Protein AF-A0A946H725-F1 (afdb_monomer_lite)

Radius of gyration: 21.35 Å; chains: 1; bounding box: 40×58×56 Å

Foldseek 3Di:
DDQLLQQVVVFFDDQVPFAPVHTTSNVVQPPDPDPVCPLQPDDDDDLVQLVQWDQPPCWIDGPPDTHNAAEADYQEDAQSSLVSLLVRVVVPHQYQHQDQHDHHDDDDDPCSVVSSVSSCPRPSYYVDVVVNDPDDRQKDAPQAADWDWDQDPQRKIKIKGADRLVVVQDPPHAFCSLFFQDKDWGFMWGAALNDTDTDTDIAHRNDIWIWIQGNVGDIDTDDPVDDDPHTDHDDGDDGRGPD

Secondary structure (DSSP, 8-state):
---HHHHHHH-BPPTTT-BTTB-BGGG-TT----GGGTTS------HHHHHT-EEETTEEEETTEEES-EEE--SB--HHHHHHHHHHHHTT--EEE-S-PBP-SSS--SSHHHHHHHHHTSTTEES-HHHH--S--SEESSSPPPEEEEE-TTS-EEEEE--GGGGG--SSP-TTTT---S-EEEEEEEEETTEEEEEEEEE-TT--EEEEE-TT--EEEE-----PPPPPP-PPPPP----

Structure (mmCIF, N/CA/C/O backbone):
data_AF-A0A946H725-F1
#
_entry.id   AF-A0A946H725-F1
#
loop_
_atom_site.group_PDB
_atom_site.id
_atom_site.type_symbol
_atom_site.label_atom_id
_atom_site.label_alt_id
_atom_site.label_comp_id
_atom_site.label_asym_id
_atom_site.label_entity_id
_atom_site.label_seq_id
_atom_site.pdbx_PDB_ins_code
_atom_site.Cartn_x
_atom_site.Cartn_y
_atom_site.Cartn_z
_atom_site.occupancy
_atom_site.B_iso_or_equiv
_atom_site.auth_seq_id
_atom_site.auth_comp_id
_atom_site.auth_asym_id
_atom_site.auth_atom_id
_atom_site.pdbx_PDB_model_num
ATOM 1 N N . TYR A 1 1 ? -6.426 2.822 4.838 1.00 93.81 1 TYR A N 1
ATOM 2 C CA . TYR A 1 1 ? -7.700 3.569 4.898 1.00 93.81 1 TYR A CA 1
ATOM 3 C C . TYR A 1 1 ? -7.465 4.944 4.301 1.00 93.81 1 TYR A C 1
ATOM 5 O O . TYR A 1 1 ? -6.422 5.511 4.589 1.00 93.81 1 TYR A O 1
ATOM 13 N N . VAL A 1 2 ? -8.351 5.449 3.441 1.00 94.88 2 VAL A N 1
ATOM 14 C CA . VAL A 1 2 ? -8.145 6.733 2.740 1.00 94.88 2 VAL A CA 1
ATOM 15 C C . VAL A 1 2 ? -8.095 7.904 3.739 1.00 94.88 2 VAL A C 1
ATOM 17 O O . VAL A 1 2 ? -9.063 8.080 4.480 1.00 94.88 2 VAL A O 1
ATOM 20 N N . PRO A 1 3 ? -7.043 8.748 3.737 1.00 95.44 3 PRO A N 1
ATOM 21 C CA . PRO A 1 3 ? -6.892 9.883 4.656 1.00 95.44 3 PRO A CA 1
ATOM 22 C C . PRO A 1 3 ? -7.701 11.114 4.205 1.00 95.44 3 PRO A C 1
ATOM 24 O O . PRO A 1 3 ? -7.188 12.228 4.138 1.00 95.44 3 PRO A O 1
ATOM 27 N N . TYR A 1 4 ? -8.971 10.924 3.839 1.00 94.44 4 TYR A N 1
ATOM 28 C CA . TYR A 1 4 ? -9.800 12.010 3.306 1.00 94.44 4 TYR A CA 1
ATOM 29 C C . TYR A 1 4 ? -10.091 13.082 4.363 1.00 94.44 4 TYR A C 1
ATOM 31 O O . TYR A 1 4 ? -9.896 14.268 4.107 1.00 94.44 4 TYR A O 1
ATOM 39 N N . GLU A 1 5 ? -10.499 12.660 5.562 1.00 95.19 5 GLU A N 1
ATOM 40 C CA . GLU A 1 5 ? -10.818 13.571 6.667 1.00 95.19 5 GLU A CA 1
ATOM 41 C C . GLU A 1 5 ? -9.590 14.381 7.106 1.00 95.19 5 GLU A C 1
ATOM 43 O O . GLU A 1 5 ? -9.713 15.570 7.380 1.00 95.19 5 GLU A O 1
ATOM 48 N N . ASP A 1 6 ? -8.391 13.794 7.072 1.00 95.56 6 ASP A N 1
ATOM 49 C CA . ASP A 1 6 ? -7.139 14.524 7.307 1.00 95.56 6 ASP A CA 1
ATOM 50 C C . ASP A 1 6 ? -6.960 15.671 6.305 1.00 95.56 6 ASP A C 1
ATOM 52 O O . ASP A 1 6 ? -6.641 16.795 6.696 1.00 95.56 6 ASP A O 1
ATOM 56 N N . GLY A 1 7 ? -7.208 15.409 5.018 1.00 94.50 7 GLY A N 1
ATOM 57 C CA . GLY A 1 7 ? -7.143 16.428 3.972 1.00 94.50 7 GLY A CA 1
ATOM 58 C C . GLY A 1 7 ? -8.187 17.532 4.157 1.00 94.50 7 GLY A C 1
ATOM 59 O O . GLY A 1 7 ? -7.874 18.713 4.012 1.00 94.50 7 GLY A O 1
ATOM 60 N N . VAL A 1 8 ? -9.415 17.172 4.541 1.00 93.19 8 VAL A N 1
ATOM 61 C CA . VAL A 1 8 ? -10.477 18.145 4.847 1.00 93.19 8 VAL A CA 1
ATOM 62 C C . VAL A 1 8 ? -10.087 19.027 6.032 1.00 93.19 8 VAL A C 1
ATOM 64 O O . VAL A 1 8 ? -10.183 20.249 5.943 1.00 93.19 8 VAL A O 1
ATOM 67 N N . MET A 1 9 ? -9.607 18.425 7.121 1.00 92.69 9 MET A N 1
ATOM 68 C CA . MET A 1 9 ? -9.228 19.142 8.341 1.00 92.69 9 MET A CA 1
ATOM 69 C C . MET A 1 9 ? -8.008 20.049 8.136 1.00 92.69 9 MET A C 1
ATOM 71 O O . MET A 1 9 ? -7.899 21.085 8.791 1.00 92.69 9 MET A O 1
ATOM 75 N N . LYS A 1 10 ? -7.104 19.691 7.218 1.00 94.12 10 LYS A N 1
ATOM 76 C CA . LYS A 1 10 ? -5.922 20.495 6.879 1.00 94.12 10 LYS A CA 1
ATOM 77 C C . LYS A 1 10 ? -6.245 21.687 5.969 1.00 94.12 10 LYS A C 1
ATOM 79 O O . LYS A 1 10 ? -5.589 22.722 6.067 1.00 94.12 10 LYS A O 1
ATOM 84 N N . GLY A 1 11 ? -7.263 21.569 5.117 1.00 93.06 11 GLY A N 1
ATOM 85 C CA . GLY A 1 11 ? -7.745 22.661 4.273 1.00 93.06 11 GLY A CA 1
ATOM 86 C C . GLY A 1 11 ? -6.923 22.850 2.998 1.00 93.06 11 GLY A C 1
ATOM 87 O O . GLY A 1 11 ? -6.772 21.923 2.205 1.00 93.06 11 GLY A O 1
ATOM 88 N N . ALA A 1 12 ? -6.454 24.071 2.742 1.00 93.50 12 ALA A N 1
ATOM 89 C CA . ALA A 1 12 ? -5.753 24.396 1.502 1.00 93.50 12 ALA A CA 1
ATOM 90 C C . ALA A 1 12 ? -4.315 23.848 1.482 1.00 93.50 12 ALA A C 1
ATOM 92 O O . ALA A 1 12 ? -3.611 23.860 2.492 1.00 93.50 12 ALA A O 1
ATOM 93 N N . TYR A 1 13 ? -3.849 23.441 0.301 1.00 92.06 13 TYR A N 1
ATOM 94 C CA . TYR A 1 13 ? -2.433 23.194 0.056 1.00 92.06 13 TYR A CA 1
ATOM 95 C C . TYR A 1 13 ? -1.612 24.476 0.274 1.00 92.06 13 TYR A C 1
ATOM 97 O O . TYR A 1 13 ? -2.119 25.579 0.057 1.00 92.06 13 TYR A O 1
ATOM 105 N N . PRO A 1 14 ? -0.316 24.362 0.603 1.00 90.44 14 PRO A N 1
ATOM 106 C CA . PRO A 1 14 ? 0.611 25.486 0.524 1.00 90.44 14 PRO A CA 1
ATOM 107 C C . PRO A 1 14 ? 0.604 26.144 -0.874 1.00 90.44 14 PRO A C 1
ATOM 109 O O . PRO A 1 14 ? 0.478 25.414 -1.866 1.00 90.44 14 PRO A O 1
ATOM 112 N N . PRO A 1 15 ? 0.750 27.480 -0.993 1.00 86.81 15 PRO A N 1
ATOM 113 C CA . PRO A 1 15 ? 0.689 28.216 -2.265 1.00 86.81 15 PRO A CA 1
ATOM 114 C C . PRO A 1 15 ? 1.514 27.607 -3.409 1.00 86.81 15 PRO A C 1
ATOM 116 O O . PRO A 1 15 ? 1.062 27.551 -4.551 1.00 86.81 15 PRO A O 1
ATOM 119 N N . GLU A 1 16 ? 2.696 27.073 -3.110 1.00 85.19 16 GLU A N 1
ATOM 120 C CA . GLU A 1 16 ? 3.605 26.441 -4.068 1.00 85.19 16 GLU A CA 1
ATOM 121 C C . GLU A 1 16 ? 3.084 25.105 -4.637 1.00 85.19 16 GLU A C 1
ATOM 123 O O . GLU A 1 16 ? 3.471 24.670 -5.731 1.00 85.19 16 GLU A O 1
ATOM 128 N N . ARG A 1 17 ? 2.163 24.452 -3.923 1.00 86.12 17 ARG A N 1
ATOM 129 C CA . ARG A 1 17 ? 1.483 23.217 -4.341 1.00 86.12 17 ARG A CA 1
ATOM 130 C C . ARG A 1 17 ? 0.101 23.473 -4.940 1.00 86.12 17 ARG A C 1
ATOM 132 O O . ARG A 1 17 ? -0.442 22.576 -5.578 1.00 86.12 17 ARG A O 1
ATOM 139 N N . GLN A 1 18 ? -0.435 24.685 -4.814 1.00 86.31 18 GLN A N 1
ATOM 140 C CA . GLN A 1 18 ? -1.702 25.055 -5.438 1.00 86.31 18 GLN A CA 1
ATOM 141 C C . GLN A 1 18 ? -1.555 25.254 -6.954 1.00 86.31 18 GLN A C 1
ATOM 143 O O . GLN A 1 18 ? -0.515 25.674 -7.472 1.00 86.31 18 GLN A O 1
ATOM 148 N N . ARG A 1 19 ? -2.621 24.947 -7.682 1.00 82.00 19 ARG A N 1
ATOM 149 C CA . ARG A 1 19 ? -2.818 25.180 -9.115 1.00 82.00 19 ARG A CA 1
ATOM 150 C C . ARG A 1 19 ? -4.227 25.739 -9.323 1.00 82.00 19 ARG A C 1
ATOM 152 O O . ARG A 1 19 ? -5.074 25.639 -8.441 1.00 82.00 19 ARG A O 1
ATOM 159 N N . VAL A 1 20 ? -4.503 26.246 -10.523 1.00 80.19 20 VAL A N 1
ATOM 160 C CA . VAL A 1 20 ? -5.813 26.837 -10.881 1.00 80.19 20 VAL A CA 1
ATOM 161 C C . VAL A 1 20 ? -6.993 25.896 -10.599 1.00 80.19 20 VAL A C 1
ATOM 163 O O . VAL A 1 20 ? -8.073 26.346 -10.240 1.00 80.19 20 VAL A O 1
ATOM 166 N N . TRP A 1 21 ? -6.772 24.585 -10.712 1.00 78.75 21 TRP A N 1
ATOM 167 C CA . TRP A 1 21 ? -7.802 23.550 -10.564 1.00 78.75 21 TRP A CA 1
ATO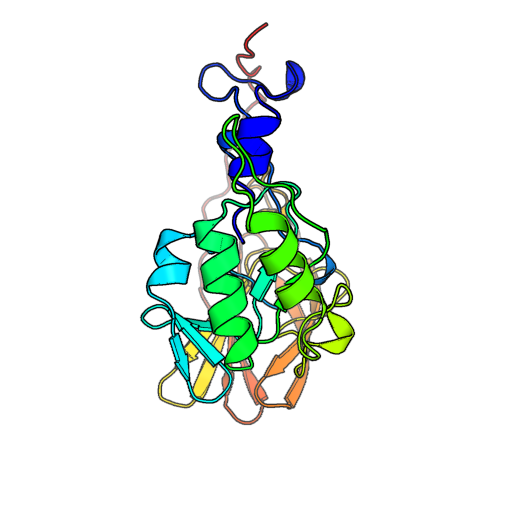M 168 C C . TRP A 1 21 ? -7.593 22.638 -9.353 1.00 78.75 21 TRP A C 1
ATOM 170 O O . TRP A 1 21 ? -8.315 21.658 -9.216 1.00 78.75 21 TRP A O 1
ATOM 180 N N . VAL A 1 22 ? -6.559 22.902 -8.548 1.00 83.75 22 VAL A N 1
ATOM 181 C CA . VAL A 1 22 ? -6.136 22.043 -7.436 1.00 83.75 22 VAL A CA 1
ATOM 182 C C . VAL A 1 22 ? -5.682 22.930 -6.297 1.00 83.75 22 VAL A C 1
ATOM 184 O O . VAL A 1 22 ? -4.643 23.581 -6.404 1.00 83.75 22 VAL A O 1
ATOM 187 N N . TRP A 1 23 ? -6.420 22.963 -5.199 1.00 88.56 23 TRP A N 1
ATOM 188 C CA . TRP A 1 23 ? -6.085 23.873 -4.101 1.00 88.56 23 TRP A CA 1
ATOM 189 C C . TRP A 1 23 ? -6.255 23.267 -2.715 1.00 88.56 23 TRP A C 1
ATOM 191 O O . TRP A 1 23 ? -5.663 23.796 -1.779 1.00 88.56 23 TRP A O 1
ATOM 201 N N . GLY A 1 24 ? -7.006 22.174 -2.567 1.00 92.62 24 GLY A N 1
ATOM 202 C CA . GLY A 1 24 ? -7.303 21.575 -1.267 1.00 92.62 24 GLY A CA 1
ATOM 203 C C . GLY A 1 24 ? -6.587 20.254 -1.012 1.00 92.62 24 GLY A C 1
ATOM 204 O O . GLY A 1 24 ? -6.512 19.400 -1.889 1.00 92.62 24 GLY A O 1
ATOM 205 N N . GLU A 1 25 ? -6.143 20.034 0.225 1.00 93.88 25 GLU A N 1
ATOM 206 C CA . GLU A 1 25 ? -5.546 18.771 0.685 1.00 93.88 25 GLU A CA 1
ATOM 207 C C . GLU A 1 25 ? -6.519 17.583 0.563 1.00 93.88 25 GLU A C 1
ATOM 209 O O . GLU A 1 25 ? -6.087 16.451 0.338 1.00 93.88 25 GLU A O 1
ATOM 214 N N . TYR A 1 26 ? -7.832 17.844 0.601 1.00 91.81 26 TYR A N 1
ATOM 215 C CA . TYR A 1 26 ? -8.896 16.858 0.364 1.00 91.81 26 TYR A CA 1
ATOM 216 C C . TYR A 1 26 ? -8.899 16.265 -1.057 1.00 91.81 26 TYR A C 1
ATOM 218 O O . TYR A 1 26 ? -9.580 15.272 -1.302 1.00 91.81 26 TYR A O 1
ATOM 226 N N . GLU A 1 27 ? -8.143 16.838 -1.999 1.00 92.06 27 GLU A N 1
ATOM 227 C CA . GLU A 1 27 ? -7.966 16.279 -3.344 1.00 92.06 27 GLU A CA 1
ATOM 228 C C . GLU A 1 27 ? -6.943 15.132 -3.392 1.00 92.06 27 GLU A C 1
ATOM 230 O O . GLU A 1 27 ? -6.802 14.475 -4.423 1.00 92.06 27 GLU A O 1
ATOM 235 N N . LEU A 1 28 ? -6.216 14.890 -2.292 1.00 92.19 28 LEU A N 1
ATOM 236 C CA . LEU A 1 28 ? -5.319 13.744 -2.091 1.00 92.19 28 LEU A CA 1
ATOM 237 C C . LEU A 1 28 ? -4.227 13.573 -3.168 1.00 92.19 28 LEU A C 1
ATOM 239 O O . LEU A 1 28 ? -3.681 12.487 -3.349 1.00 92.19 28 LEU A O 1
ATOM 243 N N . ARG A 1 29 ? -3.848 14.656 -3.860 1.00 88.56 29 ARG A N 1
ATOM 244 C CA . ARG A 1 29 ? -2.872 14.654 -4.972 1.00 88.56 29 ARG A CA 1
ATOM 245 C C . ARG A 1 29 ? -1.466 14.214 -4.571 1.00 88.56 29 ARG A C 1
ATOM 247 O O . ARG A 1 29 ? -0.698 13.772 -5.421 1.00 88.56 29 ARG A O 1
ATOM 254 N N . TYR A 1 30 ? -1.126 14.395 -3.300 1.00 88.44 30 TYR A N 1
ATOM 255 C CA . TYR A 1 30 ? 0.208 14.159 -2.750 1.00 88.44 30 TYR A CA 1
ATOM 256 C C . TYR A 1 30 ? 0.185 13.130 -1.614 1.00 88.44 30 TYR A C 1
ATOM 258 O O . TYR A 1 30 ? 1.018 13.189 -0.711 1.00 88.44 30 TYR A O 1
ATOM 266 N N . VAL A 1 31 ? -0.787 12.216 -1.645 1.00 89.94 31 VAL A N 1
ATOM 267 C CA . VAL A 1 31 ? -0.897 11.110 -0.692 1.00 89.94 31 VAL A CA 1
ATOM 268 C C . VAL A 1 31 ? -0.227 9.881 -1.288 1.00 89.94 31 VAL A C 1
ATOM 270 O O . VAL A 1 31 ? -0.583 9.430 -2.375 1.00 89.94 31 VAL A O 1
ATOM 273 N N . PHE A 1 32 ? 0.731 9.330 -0.552 1.00 90.19 32 PHE A N 1
ATOM 274 C CA . PHE A 1 32 ? 1.481 8.142 -0.937 1.00 90.19 32 PHE A CA 1
ATOM 275 C C . PHE A 1 32 ? 1.301 7.064 0.135 1.00 90.19 32 PHE A C 1
ATOM 277 O O . PHE A 1 32 ? 1.211 7.406 1.317 1.00 90.19 32 PHE A O 1
ATOM 284 N N . PRO A 1 33 ? 1.233 5.776 -0.240 1.00 91.94 33 PRO A N 1
ATOM 285 C CA . PRO A 1 33 ? 1.303 4.697 0.735 1.00 91.94 33 PRO A CA 1
ATOM 286 C C . PRO A 1 33 ? 2.604 4.778 1.557 1.00 91.94 33 PRO A C 1
ATOM 288 O O . PRO A 1 33 ? 3.646 5.120 0.993 1.00 91.94 33 PRO A O 1
ATOM 291 N N . PRO A 1 34 ? 2.572 4.447 2.858 1.00 94.44 34 PRO A N 1
ATOM 292 C CA . PRO A 1 34 ? 3.775 4.360 3.683 1.00 94.44 34 PRO A CA 1
ATOM 293 C C . PRO A 1 34 ? 4.822 3.388 3.129 1.00 94.44 34 PRO A C 1
ATOM 295 O O . PRO A 1 34 ? 4.478 2.317 2.628 1.00 94.44 34 PRO A O 1
ATOM 298 N N . GLU A 1 35 ? 6.104 3.731 3.285 1.00 93.44 35 GLU A N 1
ATOM 299 C CA . GLU A 1 35 ? 7.240 2.943 2.772 1.00 93.44 35 GLU A CA 1
ATOM 300 C C . GLU A 1 35 ? 7.266 1.503 3.308 1.00 93.44 35 GLU A C 1
ATOM 302 O O . GLU A 1 35 ? 7.627 0.576 2.593 1.00 93.44 35 GLU A O 1
ATOM 307 N N . GLU A 1 36 ? 6.810 1.259 4.541 1.00 95.62 36 GLU A N 1
ATOM 308 C CA . GLU A 1 36 ? 6.768 -0.100 5.110 1.00 95.62 36 GLU A CA 1
ATOM 309 C C . GLU A 1 36 ? 5.779 -1.046 4.395 1.00 95.62 36 GLU A C 1
ATOM 311 O O . GLU A 1 36 ? 5.832 -2.260 4.604 1.00 95.62 36 GLU A O 1
ATOM 316 N N . LEU A 1 37 ? 4.870 -0.500 3.575 1.00 95.56 37 LEU A N 1
ATOM 317 C CA . LEU A 1 37 ? 3.928 -1.256 2.744 1.00 95.56 37 LEU A CA 1
ATOM 318 C C . LEU A 1 37 ? 4.472 -1.539 1.339 1.00 95.56 37 LEU A C 1
ATOM 320 O O . LEU A 1 37 ? 3.807 -2.217 0.546 1.00 95.56 37 LEU A O 1
ATOM 324 N N . GLU A 1 38 ? 5.660 -1.034 1.005 1.00 94.19 38 GLU A N 1
ATOM 325 C CA . GLU A 1 38 ? 6.273 -1.278 -0.291 1.00 94.19 38 GLU A CA 1
ATOM 326 C C . GLU A 1 38 ? 6.476 -2.788 -0.504 1.00 94.19 38 GLU A C 1
ATOM 328 O O . GLU A 1 38 ? 6.880 -3.526 0.394 1.00 94.19 38 GLU A O 1
ATOM 333 N N . GLY A 1 39 ? 6.107 -3.283 -1.686 1.00 95.38 39 GLY A N 1
ATOM 334 C CA . GLY A 1 39 ? 6.141 -4.722 -1.975 1.00 95.38 39 GLY A CA 1
ATOM 335 C C . GLY A 1 39 ? 4.915 -5.534 -1.516 1.00 95.38 39 GLY A C 1
ATOM 336 O O . GLY A 1 39 ? 4.785 -6.681 -1.941 1.00 95.38 39 GLY A O 1
ATOM 337 N N . TYR A 1 40 ? 3.983 -4.968 -0.735 1.00 95.19 40 TYR A N 1
ATOM 338 C CA . TYR A 1 40 ? 2.722 -5.637 -0.348 1.00 95.19 40 TYR A CA 1
ATOM 339 C C . TYR A 1 40 ? 1.514 -5.290 -1.228 1.00 95.19 40 TYR A C 1
ATOM 341 O O . TYR A 1 40 ? 0.470 -5.923 -1.097 1.00 95.19 40 TYR A O 1
ATOM 349 N N . HIS A 1 41 ? 1.654 -4.302 -2.115 1.00 91.62 41 HIS A N 1
ATOM 350 C CA . HIS A 1 41 ? 0.615 -3.839 -3.039 1.00 91.62 41 HIS A CA 1
ATOM 351 C C . HIS A 1 41 ? -0.697 -3.425 -2.332 1.00 91.62 41 HIS A C 1
ATOM 353 O O . HIS A 1 41 ? -1.753 -4.020 -2.562 1.00 91.62 41 HIS A O 1
ATOM 359 N N . PRO A 1 42 ? -0.651 -2.430 -1.424 1.00 94.31 42 PRO A N 1
ATOM 360 C CA . PRO A 1 42 ? -1.838 -1.998 -0.698 1.00 94.31 42 PRO A CA 1
ATOM 361 C C . PRO A 1 42 ? -2.847 -1.317 -1.630 1.00 94.31 42 PRO A C 1
ATOM 363 O O . PRO A 1 42 ? -2.470 -0.611 -2.564 1.00 94.31 42 PRO A O 1
ATOM 366 N N . LEU A 1 43 ? -4.136 -1.450 -1.309 1.00 94.88 43 LEU A N 1
ATOM 367 C CA . LEU A 1 43 ? -5.201 -0.676 -1.942 1.00 94.88 43 LEU A CA 1
ATOM 368 C C . LEU A 1 43 ? -5.873 0.248 -0.932 1.00 94.88 43 LEU A C 1
ATOM 370 O O . LEU A 1 43 ? -6.073 -0.083 0.241 1.00 94.88 43 LEU A O 1
ATOM 374 N N . TRP A 1 44 ? -6.234 1.433 -1.409 1.00 95.50 44 TRP A N 1
ATOM 375 C CA . TRP A 1 44 ? -7.003 2.388 -0.636 1.00 95.50 44 TRP A CA 1
ATOM 376 C C . TRP A 1 44 ? -8.444 1.907 -0.467 1.00 95.50 44 TRP A C 1
ATOM 378 O O . TRP A 1 44 ? -9.103 1.525 -1.429 1.00 95.50 44 TRP A O 1
ATOM 388 N N . ILE A 1 45 ? -8.948 1.989 0.763 1.00 96.31 45 ILE A N 1
ATOM 389 C CA . ILE A 1 45 ? -10.340 1.695 1.101 1.00 96.31 45 ILE A CA 1
ATOM 390 C C . ILE A 1 45 ? -10.950 2.890 1.829 1.00 96.31 45 ILE A C 1
ATOM 392 O O . ILE A 1 45 ? -10.319 3.471 2.720 1.00 96.31 45 ILE A O 1
ATOM 396 N N . ASN A 1 46 ? -12.158 3.271 1.426 1.00 94.75 46 ASN A N 1
ATOM 397 C CA . ASN A 1 46 ? -12.961 4.301 2.078 1.00 94.75 46 ASN A CA 1
ATOM 398 C C . ASN A 1 46 ? -14.043 3.649 2.958 1.00 94.75 46 ASN A C 1
ATOM 400 O O . ASN A 1 46 ? -14.227 2.432 2.938 1.00 94.75 46 ASN A O 1
ATOM 404 N N . ARG A 1 47 ? -14.797 4.458 3.706 1.00 94.75 47 ARG A N 1
ATOM 405 C CA . ARG A 1 47 ? -15.891 3.958 4.551 1.00 94.75 47 ARG A CA 1
ATOM 406 C C . ARG A 1 47 ? -16.939 3.145 3.782 1.00 94.75 47 ARG A C 1
ATOM 408 O O . ARG A 1 47 ? -17.433 2.160 4.311 1.00 94.75 47 ARG A O 1
ATOM 415 N N . HIS A 1 48 ? -17.308 3.567 2.572 1.00 95.69 48 HIS A N 1
ATOM 416 C CA . HIS A 1 48 ? -18.364 2.908 1.799 1.00 95.69 48 HIS A CA 1
ATOM 417 C C . HIS A 1 48 ? -18.004 1.446 1.507 1.00 95.69 48 HIS A C 1
ATOM 419 O O . HIS A 1 48 ? -18.737 0.553 1.919 1.00 95.69 48 HIS A O 1
ATOM 425 N N . PHE A 1 49 ? -16.824 1.203 0.937 1.00 96.44 49 PHE A N 1
ATOM 426 C CA . PHE A 1 49 ? -16.340 -0.152 0.669 1.00 96.44 49 PHE A CA 1
ATOM 427 C C . PHE A 1 49 ? -15.999 -0.934 1.943 1.00 96.44 49 PHE A C 1
ATOM 429 O O . PHE A 1 49 ? -16.132 -2.153 1.974 1.00 96.44 49 PHE A O 1
ATOM 436 N N . LEU A 1 50 ? -15.592 -0.254 3.021 1.00 96.25 50 LEU A N 1
ATOM 437 C CA . LEU A 1 50 ? -15.389 -0.909 4.314 1.00 96.25 50 LEU A CA 1
ATOM 438 C C . LEU A 1 50 ? -16.713 -1.435 4.899 1.00 96.25 50 LEU A C 1
ATOM 440 O O . LEU A 1 50 ? -16.738 -2.504 5.506 1.00 96.25 50 LEU A O 1
ATOM 444 N N . ASN A 1 51 ? -17.825 -0.730 4.693 1.00 96.31 51 ASN A N 1
ATOM 445 C CA . ASN A 1 51 ? -19.143 -1.189 5.134 1.00 96.31 51 ASN A CA 1
ATOM 446 C C . ASN A 1 51 ? -19.661 -2.382 4.318 1.00 96.31 51 ASN A C 1
ATOM 448 O O . ASN A 1 51 ? -20.366 -3.217 4.870 1.00 96.31 51 ASN A O 1
ATOM 452 N N . GLU A 1 52 ? -19.291 -2.480 3.041 1.00 96.56 52 GLU A N 1
ATOM 453 C CA . GLU A 1 52 ? -19.625 -3.622 2.172 1.00 96.56 52 GLU A CA 1
ATOM 454 C C . GLU A 1 52 ? -18.695 -4.827 2.365 1.00 96.56 52 GLU A C 1
ATOM 456 O O . GLU A 1 52 ? -18.916 -5.890 1.786 1.00 96.56 52 GLU A O 1
ATOM 461 N N . SER A 1 53 ? -17.634 -4.660 3.154 1.00 96.69 53 SER A N 1
ATOM 462 C CA . SER A 1 53 ? -16.665 -5.718 3.402 1.00 96.69 53 SER A CA 1
ATOM 463 C C . SER A 1 53 ? -17.201 -6.794 4.339 1.00 96.69 53 SER A C 1
ATOM 465 O O . SER A 1 53 ? -18.073 -6.524 5.162 1.00 96.69 53 SER A O 1
ATOM 467 N N . ASP A 1 54 ? -16.620 -7.986 4.274 1.00 96.56 54 ASP A N 1
ATOM 468 C CA . ASP A 1 54 ? -16.852 -9.061 5.238 1.00 96.56 54 ASP A CA 1
ATOM 469 C C . ASP A 1 54 ? -15.525 -9.698 5.672 1.00 96.56 54 ASP A C 1
ATOM 471 O O . ASP A 1 54 ? -14.505 -9.549 4.994 1.00 96.56 54 ASP A O 1
ATOM 475 N N . TYR A 1 55 ? -15.520 -10.403 6.802 1.00 97.38 55 TYR A N 1
ATOM 476 C CA . TYR A 1 55 ? -14.353 -11.135 7.289 1.00 97.38 55 TYR A CA 1
ATOM 477 C C . TYR A 1 55 ? -14.611 -12.640 7.243 1.00 97.38 55 TYR A C 1
ATOM 479 O O . TYR A 1 55 ? -15.274 -13.203 8.113 1.00 97.38 55 TYR A O 1
ATOM 487 N N . VAL A 1 56 ? -14.069 -13.286 6.209 1.00 95.62 56 VAL A N 1
ATOM 488 C CA . VAL A 1 56 ? -14.312 -14.698 5.888 1.00 95.62 56 VAL A CA 1
ATOM 489 C C . VAL A 1 56 ? -12.972 -15.396 5.672 1.00 95.62 56 VAL A C 1
ATOM 491 O O . VAL A 1 56 ? -12.069 -14.841 5.045 1.00 95.62 56 VAL A O 1
ATOM 494 N N . ASP A 1 57 ? -12.818 -16.600 6.227 1.00 93.88 57 ASP A N 1
ATOM 495 C CA . ASP A 1 57 ? -11.603 -17.424 6.112 1.00 93.88 57 ASP A CA 1
ATOM 496 C C . ASP A 1 57 ? -10.306 -16.683 6.481 1.00 93.88 57 ASP A C 1
ATOM 498 O O . ASP A 1 57 ? -9.252 -16.834 5.858 1.00 93.88 57 ASP A O 1
ATOM 502 N N . GLY A 1 58 ? -10.384 -15.832 7.507 1.00 94.75 58 GLY A N 1
ATOM 503 C CA . GLY A 1 58 ? -9.242 -15.073 8.008 1.00 94.75 58 GLY A CA 1
ATOM 504 C C . GLY A 1 58 ? -8.828 -13.878 7.140 1.00 94.75 58 GLY A C 1
ATOM 505 O O . GLY A 1 58 ? -7.790 -13.269 7.413 1.00 94.75 58 GLY A O 1
ATOM 506 N N . LYS A 1 59 ? -9.608 -13.526 6.109 1.00 96.50 59 LYS A N 1
ATOM 507 C CA . LYS A 1 59 ? -9.331 -12.426 5.178 1.00 96.50 59 LYS A CA 1
ATOM 508 C C . LYS A 1 59 ? -10.477 -11.422 5.139 1.00 96.50 59 LYS A C 1
ATOM 510 O O . LYS A 1 59 ? -11.648 -11.780 5.217 1.00 96.50 59 LYS A O 1
ATOM 515 N N . LEU A 1 60 ? -10.127 -10.153 4.952 1.00 97.56 60 LEU A N 1
ATOM 516 C CA . LEU A 1 60 ? -11.084 -9.108 4.606 1.00 97.56 60 LEU A CA 1
ATOM 517 C C . LEU A 1 60 ? -11.462 -9.262 3.134 1.00 97.56 60 LEU A C 1
ATOM 519 O O . LEU A 1 60 ? -10.588 -9.174 2.273 1.00 97.56 60 LEU A O 1
ATOM 523 N N . LYS A 1 61 ? -12.740 -9.466 2.840 1.00 97.81 61 LYS A N 1
ATOM 524 C CA . LYS A 1 61 ? -13.270 -9.579 1.483 1.00 97.81 61 LYS A CA 1
ATOM 525 C C . LYS A 1 61 ? -14.067 -8.329 1.127 1.00 97.81 61 LYS A C 1
ATOM 527 O O . LYS A 1 61 ? -14.907 -7.900 1.909 1.00 97.81 61 LYS A O 1
ATOM 532 N N . VAL A 1 62 ? -13.810 -7.761 -0.049 1.00 96.25 62 VAL A N 1
ATOM 533 C CA . VAL A 1 62 ? -14.529 -6.599 -0.597 1.00 96.25 62 VAL A CA 1
ATOM 534 C C . VAL A 1 62 ? -14.749 -6.839 -2.086 1.00 96.25 62 VAL A C 1
ATOM 536 O O . VAL A 1 62 ? -13.800 -6.773 -2.869 1.00 96.25 62 VAL A O 1
ATOM 539 N N . GLY A 1 63 ? -15.979 -7.170 -2.481 1.00 92.88 63 GLY A N 1
ATOM 540 C CA . GLY A 1 63 ? -16.248 -7.676 -3.831 1.00 92.88 63 GLY A CA 1
ATOM 541 C C . GLY A 1 63 ? -15.374 -8.899 -4.147 1.00 92.88 63 GLY A C 1
ATOM 542 O O . GLY A 1 63 ? -15.382 -9.882 -3.400 1.00 92.88 63 GLY A O 1
ATOM 543 N N . ASP A 1 64 ? -14.586 -8.804 -5.220 1.00 91.06 64 ASP A N 1
ATOM 544 C CA . ASP A 1 64 ? -13.647 -9.848 -5.660 1.00 91.06 64 ASP A CA 1
ATOM 545 C C . ASP A 1 64 ? -12.248 -9.732 -5.025 1.00 91.06 64 ASP A C 1
ATOM 547 O O . ASP A 1 64 ? -11.395 -10.599 -5.223 1.00 91.06 64 ASP A O 1
ATOM 551 N N . ALA A 1 65 ? -11.983 -8.664 -4.266 1.00 92.62 65 ALA A N 1
ATOM 552 C CA . ALA A 1 65 ? -10.693 -8.435 -3.631 1.00 92.62 65 ALA A CA 1
ATOM 553 C C . ALA A 1 65 ? -10.635 -9.060 -2.231 1.00 92.62 65 ALA A C 1
ATOM 555 O O . ALA A 1 65 ? -11.607 -9.036 -1.472 1.00 92.62 65 ALA A O 1
ATOM 556 N N . THR A 1 66 ? -9.461 -9.581 -1.865 1.00 94.88 66 THR A N 1
ATOM 557 C CA . THR A 1 66 ? -9.199 -10.129 -0.529 1.00 94.88 66 THR A CA 1
ATOM 558 C C . THR A 1 66 ? -7.920 -9.552 0.057 1.00 94.88 66 THR A C 1
ATOM 560 O O . THR A 1 66 ? -6.902 -9.505 -0.632 1.00 94.88 66 THR A O 1
ATOM 563 N N . PHE A 1 67 ? -7.945 -9.199 1.340 1.00 96.25 67 PHE A N 1
ATOM 564 C CA . PHE A 1 67 ? -6.830 -8.578 2.050 1.00 96.25 67 PHE A CA 1
ATOM 565 C C . PHE A 1 67 ? -6.548 -9.303 3.368 1.00 96.25 67 PHE A C 1
ATOM 567 O O . PHE A 1 67 ? -7.453 -9.826 4.016 1.00 96.25 67 PHE A O 1
ATOM 574 N N . SER A 1 68 ? -5.280 -9.333 3.776 1.00 95.88 68 SER A N 1
ATOM 575 C CA . SER A 1 68 ? -4.835 -9.972 5.021 1.00 95.88 68 SER A CA 1
ATOM 576 C C . SER A 1 68 ? -4.919 -9.056 6.245 1.00 95.88 68 SER A C 1
ATOM 578 O O . SER A 1 68 ? -4.907 -9.547 7.372 1.00 95.88 68 SER A O 1
ATOM 580 N N . LEU A 1 69 ? -4.968 -7.739 6.037 1.00 96.94 69 LEU A N 1
ATOM 581 C CA . LEU A 1 69 ? -4.825 -6.736 7.086 1.00 96.94 69 LEU A CA 1
ATOM 582 C C . LEU A 1 69 ? -5.456 -5.411 6.653 1.00 96.94 69 LEU A C 1
ATOM 584 O O . LEU A 1 69 ? -5.406 -5.050 5.476 1.00 96.94 69 LEU A O 1
ATOM 588 N N . LEU A 1 70 ? -5.987 -4.656 7.614 1.00 98.12 70 LEU A N 1
ATOM 589 C CA . LEU A 1 70 ? -6.400 -3.270 7.418 1.00 98.12 70 LEU A CA 1
ATOM 590 C C . LEU A 1 70 ? -5.359 -2.310 8.004 1.00 98.12 70 LEU A C 1
ATOM 592 O O . LEU A 1 70 ? -5.113 -2.308 9.205 1.00 98.12 70 LEU A O 1
ATOM 596 N N . TYR A 1 71 ? -4.755 -1.476 7.157 1.00 98.31 71 TYR A N 1
ATOM 597 C CA . TYR A 1 71 ? -3.777 -0.470 7.575 1.00 98.31 71 TYR A CA 1
ATOM 598 C C . TYR A 1 71 ? -4.432 0.913 7.683 1.00 98.31 71 TYR A C 1
ATOM 600 O O . TYR A 1 71 ? -5.075 1.386 6.735 1.00 98.31 71 TYR A O 1
ATOM 608 N N . ILE A 1 72 ? -4.275 1.563 8.834 1.00 98.25 72 ILE A N 1
ATOM 609 C CA . ILE A 1 72 ? -4.890 2.841 9.191 1.00 98.25 72 ILE A CA 1
ATOM 610 C C . ILE A 1 72 ? -3.805 3.772 9.734 1.00 98.25 72 ILE A C 1
ATOM 612 O O . ILE A 1 72 ? -3.325 3.606 10.853 1.00 98.25 72 ILE A O 1
ATOM 616 N N . ASP A 1 73 ? -3.468 4.781 8.941 1.00 97.38 73 ASP A N 1
ATOM 617 C CA . ASP A 1 73 ? -2.554 5.860 9.307 1.00 97.38 73 ASP A CA 1
ATOM 618 C C . ASP A 1 73 ? -3.218 7.194 8.973 1.00 97.38 73 ASP A C 1
ATOM 620 O O . ASP A 1 73 ? -3.057 7.739 7.884 1.00 97.38 73 ASP A O 1
ATOM 624 N N . VAL A 1 74 ? -4.095 7.630 9.879 1.00 97.00 74 VAL A N 1
ATOM 625 C CA . VAL A 1 74 ? -4.868 8.873 9.764 1.00 97.00 74 VAL A CA 1
ATOM 626 C C . VAL A 1 74 ? -4.954 9.548 11.124 1.00 97.00 74 VAL A C 1
ATOM 628 O O . VAL A 1 74 ? -4.960 8.873 12.156 1.00 97.00 74 VAL A O 1
ATOM 631 N N . ASN A 1 75 ? -5.039 10.872 11.132 1.00 97.19 75 ASN A N 1
ATOM 632 C CA . ASN A 1 75 ? -5.258 11.671 12.335 1.00 97.19 75 ASN A CA 1
ATOM 633 C C . ASN A 1 75 ? -6.744 11.820 12.662 1.00 97.19 75 ASN A C 1
ATOM 635 O O . ASN A 1 75 ? -7.095 12.016 13.825 1.00 97.19 75 ASN A O 1
ATOM 639 N N . TYR A 1 76 ? -7.610 11.709 11.656 1.00 97.19 76 TYR A N 1
ATOM 640 C CA . TYR A 1 76 ? -9.050 11.840 11.781 1.00 97.19 76 TYR A CA 1
ATOM 641 C C . TYR A 1 76 ? -9.777 10.666 11.127 1.00 97.19 76 TYR A C 1
ATOM 643 O O . TYR A 1 76 ? -9.487 10.266 9.999 1.00 97.19 76 TYR A O 1
ATOM 651 N N . MET A 1 77 ? -10.759 10.117 11.838 1.00 96.50 77 MET A N 1
ATOM 652 C CA . MET A 1 77 ? -11.598 9.027 11.347 1.00 96.50 77 MET A CA 1
ATOM 653 C C . MET A 1 77 ? -13.036 9.241 11.792 1.00 96.50 77 MET A C 1
ATOM 655 O O . MET A 1 77 ? -13.301 9.496 12.962 1.00 96.50 77 MET A O 1
ATOM 659 N N . ASP A 1 78 ? -13.982 9.142 10.861 1.00 94.12 78 ASP A N 1
ATOM 660 C CA . ASP A 1 78 ? -15.386 9.289 11.211 1.00 94.12 78 ASP A CA 1
ATOM 661 C C . ASP A 1 78 ? -15.884 8.111 12.057 1.00 94.12 78 ASP A C 1
ATOM 663 O O . ASP A 1 78 ? -15.471 6.965 11.873 1.00 94.12 78 ASP A O 1
ATOM 667 N N . ILE A 1 79 ? -16.820 8.391 12.963 1.00 95.81 79 ILE A N 1
ATOM 668 C CA . ILE A 1 79 ? -17.340 7.405 13.912 1.00 95.81 79 ILE A CA 1
ATOM 669 C C . ILE A 1 79 ? -17.886 6.133 13.252 1.00 95.81 79 ILE A C 1
ATOM 671 O O . ILE A 1 79 ? -17.703 5.042 13.784 1.00 95.81 79 ILE A O 1
ATOM 675 N N . ARG A 1 80 ? -18.516 6.241 12.076 1.00 95.62 80 ARG A N 1
ATOM 676 C CA . ARG A 1 80 ? -19.084 5.075 11.382 1.00 95.62 80 ARG A CA 1
ATOM 677 C C . ARG A 1 80 ? -17.982 4.180 10.827 1.00 95.62 80 ARG A C 1
ATOM 679 O O . ARG A 1 80 ? -18.111 2.961 10.882 1.00 95.62 80 ARG A O 1
ATOM 686 N N . ALA A 1 81 ? -16.896 4.769 10.323 1.00 96.94 81 ALA A N 1
ATOM 687 C CA . ALA A 1 81 ? -15.716 4.003 9.944 1.00 96.94 81 ALA A CA 1
ATOM 688 C C . ALA A 1 81 ? -15.083 3.331 11.169 1.00 96.94 81 ALA A C 1
ATOM 690 O O . ALA A 1 81 ? -14.838 2.130 11.115 1.00 96.94 81 ALA A O 1
ATOM 691 N N . LEU A 1 82 ? -14.898 4.052 12.284 1.00 97.94 82 LEU A N 1
ATOM 692 C CA . LEU A 1 82 ? -14.351 3.474 13.519 1.00 97.94 82 LEU A CA 1
ATOM 693 C C . LEU A 1 82 ? -15.191 2.290 14.020 1.00 97.94 82 LEU A C 1
ATOM 695 O O . LEU A 1 82 ? -14.639 1.237 14.337 1.00 97.94 82 LEU A O 1
ATOM 699 N N . GLN A 1 83 ? -16.517 2.439 14.039 1.00 97.94 83 GLN A N 1
ATOM 700 C CA . GLN A 1 83 ? -17.437 1.369 14.410 1.00 97.94 83 GLN A CA 1
ATOM 701 C C . GLN A 1 83 ? -17.243 0.139 13.516 1.00 97.94 83 GLN A C 1
ATOM 703 O O . GLN A 1 83 ? -17.079 -0.969 14.027 1.00 97.94 83 GLN A O 1
ATOM 708 N N . ARG A 1 84 ? -17.193 0.322 12.190 1.00 98.06 84 ARG A N 1
ATOM 709 C CA . ARG A 1 84 ? -17.012 -0.797 11.259 1.00 98.06 84 ARG A CA 1
ATOM 710 C C . ARG A 1 84 ? -15.653 -1.478 11.421 1.00 98.06 84 ARG A C 1
ATOM 712 O O . ARG A 1 84 ? -15.574 -2.703 11.390 1.00 98.06 84 ARG A O 1
ATOM 719 N N . VAL A 1 85 ? -14.587 -0.704 11.632 1.00 98.44 85 VAL A N 1
ATOM 720 C CA . VAL A 1 85 ? -13.254 -1.247 11.941 1.00 98.44 85 VAL A CA 1
ATOM 721 C C . VAL A 1 85 ? -13.298 -2.081 13.220 1.00 98.44 85 VAL A C 1
ATOM 723 O O . VAL A 1 85 ? -12.759 -3.184 13.236 1.00 98.44 85 VAL A O 1
ATOM 726 N N . LEU A 1 86 ? -13.957 -1.589 14.273 1.00 98.56 86 LEU A N 1
ATOM 727 C CA . LEU A 1 86 ? -14.098 -2.304 15.540 1.00 98.56 86 LEU A CA 1
ATOM 728 C C . LEU A 1 86 ? -14.864 -3.622 15.379 1.00 98.56 86 LEU A C 1
ATOM 730 O O . LEU A 1 86 ? -14.451 -4.632 15.943 1.00 98.56 86 LEU A O 1
ATOM 734 N N . GLU A 1 87 ? -15.952 -3.635 14.610 1.00 98.31 87 GLU A N 1
ATOM 735 C CA . GLU A 1 87 ? -16.703 -4.857 14.296 1.00 98.31 87 GLU A CA 1
ATOM 736 C C . GLU A 1 87 ? -15.815 -5.899 13.603 1.00 98.31 87 GLU A C 1
ATOM 738 O O . GLU A 1 87 ? -15.707 -7.029 14.077 1.00 98.31 87 GLU A O 1
ATOM 743 N N . LEU A 1 88 ? -15.113 -5.508 12.536 1.00 98.38 88 LEU A N 1
ATOM 744 C CA . LEU A 1 88 ? -14.216 -6.400 11.797 1.00 98.38 88 LEU A CA 1
ATOM 745 C C . LEU A 1 88 ? -13.042 -6.886 12.660 1.00 98.38 88 LEU A C 1
ATOM 747 O O . LEU A 1 88 ? -12.668 -8.058 12.610 1.00 98.38 88 LEU A O 1
ATOM 751 N N . ALA A 1 89 ? -12.471 -6.009 13.487 1.00 98.44 89 ALA A N 1
ATOM 752 C CA . ALA A 1 89 ? -11.398 -6.370 14.405 1.00 98.44 89 ALA A CA 1
ATOM 753 C C . ALA A 1 89 ? -11.879 -7.380 15.458 1.00 98.44 89 ALA A C 1
ATOM 755 O O . ALA A 1 89 ? -11.170 -8.346 15.733 1.00 98.44 89 ALA A O 1
ATOM 756 N N . LYS A 1 90 ? -13.104 -7.234 15.985 1.00 98.31 90 LYS A N 1
ATOM 757 C CA . LYS A 1 90 ? -13.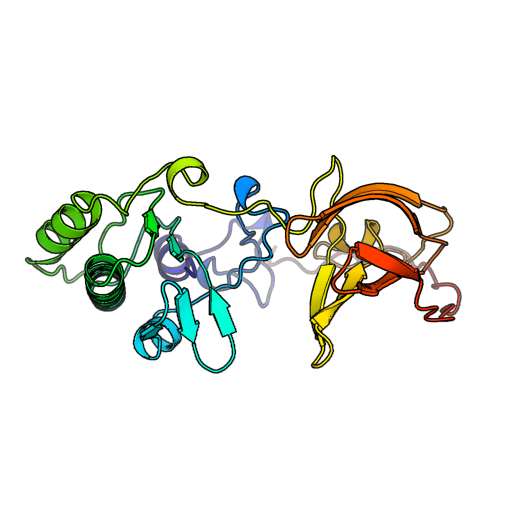727 -8.228 16.882 1.00 98.31 90 LYS A CA 1
ATOM 758 C C . LYS A 1 90 ? -13.950 -9.583 16.204 1.00 98.31 90 LYS A C 1
ATOM 760 O O . LYS A 1 90 ? -13.898 -10.601 16.885 1.00 98.31 90 LYS A O 1
ATOM 765 N N . MET A 1 91 ? -14.156 -9.610 14.886 1.00 97.75 91 MET A N 1
ATOM 766 C CA . MET A 1 91 ? -14.223 -10.853 14.103 1.00 97.75 91 MET A CA 1
ATOM 767 C C . MET A 1 91 ? -12.845 -11.498 13.872 1.00 97.75 91 MET A C 1
ATOM 769 O O . MET A 1 91 ? -12.779 -12.646 13.440 1.00 97.75 91 MET A O 1
ATOM 773 N N . GLY A 1 92 ? -11.750 -10.791 14.168 1.00 97.56 92 GLY A N 1
ATOM 774 C CA . GLY A 1 92 ? -10.381 -11.299 14.065 1.00 97.56 92 GLY A CA 1
ATOM 775 C C . GLY A 1 92 ? -9.512 -10.617 13.007 1.00 97.56 92 GLY A C 1
ATOM 776 O O . GLY A 1 92 ? -8.332 -10.955 12.905 1.00 97.56 92 GLY A O 1
ATOM 777 N N . LEU A 1 93 ? -10.033 -9.637 12.256 1.00 98.12 93 LEU A N 1
ATOM 778 C CA . LEU A 1 93 ? -9.253 -8.905 11.252 1.00 98.12 93 LEU A CA 1
ATOM 779 C C . LEU A 1 93 ? -8.031 -8.226 11.890 1.00 98.12 93 LEU A C 1
ATOM 781 O O . LEU A 1 93 ? -8.211 -7.410 12.793 1.00 98.12 93 LEU A O 1
ATOM 785 N N . PRO A 1 94 ? -6.796 -8.488 11.427 1.00 98.38 94 PRO A N 1
ATOM 786 C CA . PRO A 1 94 ? -5.642 -7.716 11.866 1.00 98.38 94 PRO A CA 1
ATOM 787 C C . PRO A 1 94 ? -5.766 -6.248 11.443 1.00 98.38 94 PRO A C 1
ATOM 789 O O . PRO A 1 94 ? -5.981 -5.959 10.262 1.00 98.38 94 PRO A O 1
ATOM 792 N N . VAL A 1 95 ? -5.595 -5.318 12.387 1.00 98.62 95 VAL A N 1
ATOM 793 C CA . VAL A 1 95 ? -5.640 -3.872 12.114 1.00 98.62 95 VAL A CA 1
ATOM 794 C C . VAL A 1 95 ? -4.333 -3.214 12.541 1.00 98.62 95 VAL A C 1
ATOM 796 O O . VAL A 1 95 ? -3.995 -3.174 13.723 1.00 98.62 95 VAL A O 1
ATOM 799 N N . CYS A 1 96 ? -3.601 -2.665 11.572 1.00 98.56 96 CYS A N 1
ATOM 800 C CA . CYS A 1 96 ? -2.437 -1.828 11.840 1.00 98.56 96 CYS A CA 1
ATOM 801 C C . CYS A 1 96 ? -2.903 -0.382 12.031 1.00 98.56 96 CYS A C 1
ATOM 803 O O . CYS A 1 96 ? -3.151 0.313 11.048 1.00 98.56 96 CYS A O 1
ATOM 805 N N . LEU A 1 97 ? -3.046 0.060 13.278 1.00 98.44 97 LEU A N 1
ATOM 806 C CA . LEU A 1 97 ? -3.513 1.399 13.633 1.00 98.44 97 LEU A CA 1
ATOM 807 C C . LEU A 1 97 ? -2.321 2.250 14.083 1.00 98.44 97 LEU A C 1
ATOM 809 O O . LEU A 1 97 ? -1.869 2.106 15.214 1.00 98.44 97 LEU A O 1
ATOM 813 N N . LYS A 1 98 ? -1.790 3.113 13.209 1.00 97.81 98 LYS A N 1
ATOM 814 C CA . LYS A 1 98 ? -0.566 3.894 13.475 1.00 97.81 98 LYS A CA 1
ATOM 815 C C . LYS A 1 98 ? -0.766 5.015 14.487 1.00 97.81 98 LYS A C 1
ATOM 817 O O . LYS A 1 98 ? 0.037 5.174 15.410 1.00 97.81 98 LYS A O 1
ATOM 822 N N . ASN A 1 99 ? -1.867 5.741 14.345 1.00 96.31 99 ASN A N 1
ATOM 823 C CA . ASN A 1 99 ? -2.225 6.869 15.199 1.00 96.31 99 ASN A CA 1
ATOM 824 C C . ASN A 1 99 ? -3.499 6.561 15.983 1.00 96.31 99 ASN A C 1
ATOM 826 O O . ASN A 1 99 ? -4.225 5.627 15.662 1.00 96.31 99 ASN A O 1
ATOM 830 N N . ASN A 1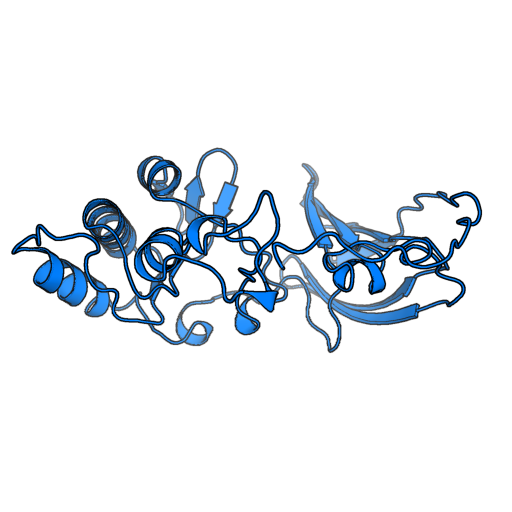 100 ? -3.791 7.377 16.993 1.00 96.56 100 ASN A N 1
ATOM 831 C CA . ASN A 1 100 ? -5.077 7.347 17.682 1.00 96.56 100 ASN A CA 1
ATOM 832 C C . ASN A 1 100 ? -5.960 8.431 17.043 1.00 96.56 100 ASN A C 1
ATOM 834 O O . ASN A 1 100 ? -5.836 9.593 17.438 1.00 96.56 100 ASN A O 1
ATOM 838 N N . PRO A 1 101 ? -6.778 8.107 16.023 1.00 97.12 101 PRO A N 1
ATOM 839 C CA . PRO A 1 101 ? -7.491 9.124 15.270 1.00 97.12 101 PRO A CA 1
ATOM 840 C C . PRO A 1 101 ? -8.525 9.825 16.144 1.00 97.12 101 PRO A C 1
ATOM 842 O O . PRO A 1 101 ? -9.259 9.180 16.890 1.00 97.12 101 PRO A O 1
ATOM 845 N N . SER A 1 102 ? -8.629 11.140 16.003 1.00 96.50 102 SER A N 1
ATOM 846 C CA . SER A 1 102 ? -9.709 11.933 16.585 1.00 96.50 102 SER A CA 1
ATOM 847 C C . SER A 1 102 ? -10.953 11.879 15.700 1.00 96.50 102 SER A C 1
ATOM 849 O O . SER A 1 102 ? -10.861 11.737 14.482 1.00 96.50 102 SER A O 1
ATOM 851 N N . GLU A 1 103 ? -12.133 12.054 16.288 1.00 95.94 103 GLU A N 1
ATOM 852 C CA . GLU A 1 103 ? -13.345 12.223 15.489 1.00 95.94 103 GLU A CA 1
ATOM 853 C C . GLU A 1 103 ? -13.244 13.543 14.695 1.00 95.94 103 GLU A C 1
ATOM 855 O O . GLU A 1 103 ? -12.860 14.561 15.281 1.00 95.94 103 GLU A O 1
ATOM 860 N N . PRO A 1 104 ? -13.547 13.585 13.387 1.00 93.00 104 PRO A N 1
ATOM 861 C CA . PRO A 1 104 ? -13.624 14.825 12.614 1.00 93.00 104 PRO A CA 1
ATOM 862 C C . PRO A 1 104 ? -14.890 15.633 12.958 1.00 93.00 104 PRO A C 1
ATOM 864 O O . PRO A 1 104 ? -15.740 15.201 13.733 1.00 93.00 104 PRO A O 1
ATOM 867 N N . GLY A 1 105 ? -15.020 16.842 12.404 1.00 88.69 105 GLY A N 1
ATOM 868 C CA . GLY A 1 105 ? -16.236 17.665 12.523 1.00 88.69 105 GLY A CA 1
ATOM 869 C C . GLY A 1 105 ? -16.447 18.355 13.881 1.00 88.69 105 GLY A C 1
ATOM 870 O O . GLY A 1 105 ? -15.681 18.166 14.821 1.00 88.69 105 GLY A O 1
ATOM 871 N N . MET A 1 106 ? -17.476 19.203 13.987 1.00 86.94 106 MET A N 1
ATOM 872 C CA . MET A 1 106 ? -17.754 19.975 15.215 1.00 86.94 106 MET A CA 1
ATOM 873 C C . MET A 1 106 ? -18.607 19.221 16.241 1.00 86.94 106 MET A C 1
ATOM 875 O O . MET A 1 106 ? -18.440 19.419 17.441 1.00 86.94 106 MET A O 1
ATOM 879 N N . GLN A 1 107 ? -19.522 18.366 15.782 1.00 88.31 107 GLN A N 1
ATOM 880 C CA . GLN A 1 107 ? -20.361 17.555 16.661 1.00 88.31 107 GLN A CA 1
ATOM 881 C C . GLN A 1 107 ? -19.628 16.262 16.997 1.00 88.31 107 GLN A C 1
ATOM 883 O O . GLN A 1 107 ? -19.381 15.453 16.107 1.00 88.31 107 GLN A O 1
ATOM 888 N N . LYS A 1 108 ? -19.267 16.100 18.271 1.00 92.25 108 LYS A N 1
ATOM 889 C CA . LYS A 1 108 ? -18.578 14.909 18.767 1.00 92.25 108 LYS A CA 1
ATOM 890 C C . LYS A 1 108 ? -19.567 13.918 19.351 1.00 92.25 108 LYS A C 1
ATOM 892 O O . LYS A 1 108 ? -20.476 14.306 20.088 1.00 92.25 108 LYS A O 1
ATOM 897 N N . SER A 1 109 ? -19.363 12.647 19.057 1.00 93.38 109 SER A N 1
ATOM 898 C CA . SER A 1 109 ? -20.034 11.562 19.743 1.00 93.38 109 SER A CA 1
ATOM 899 C C . SER A 1 109 ? -19.411 11.331 21.114 1.00 93.38 109 SER A C 1
ATOM 901 O O . SER A 1 109 ? -18.198 11.432 21.304 1.00 93.38 109 SER A O 1
ATOM 903 N N . LYS A 1 110 ? -20.254 10.968 22.079 1.00 93.75 110 LYS A N 1
ATOM 904 C CA . LYS A 1 110 ? -19.805 10.572 23.418 1.00 93.75 110 LYS A CA 1
ATOM 905 C C . LYS A 1 110 ? -19.101 9.213 23.401 1.00 93.75 110 LYS A C 1
ATOM 907 O O . LYS A 1 110 ? -18.196 9.000 24.195 1.00 93.75 110 LYS A O 1
ATOM 912 N N . ASP A 1 111 ? -19.459 8.353 22.449 1.00 95.31 111 ASP A N 1
ATOM 913 C CA . ASP A 1 111 ? -19.027 6.951 22.414 1.00 95.31 111 ASP A CA 1
ATOM 914 C C . ASP A 1 111 ? -17.722 6.746 21.630 1.00 95.31 111 ASP A C 1
ATOM 916 O O . ASP A 1 111 ? -17.154 5.654 21.620 1.00 95.31 111 ASP A O 1
ATOM 920 N N . TYR A 1 112 ? -17.235 7.782 20.934 1.00 97.69 112 TYR A N 1
ATOM 921 C CA . TYR A 1 112 ? -16.089 7.660 20.032 1.00 97.69 112 TYR A CA 1
ATOM 922 C C . TYR A 1 112 ? -14.832 7.181 20.767 1.00 97.69 112 TYR A C 1
ATOM 924 O O . TYR A 1 112 ? -14.162 6.245 20.325 1.00 97.69 112 TYR A O 1
ATOM 932 N N . GLN A 1 113 ? -14.527 7.802 21.909 1.00 96.50 113 GLN A N 1
ATOM 933 C CA . GLN A 1 113 ? -13.334 7.466 22.678 1.00 96.50 113 GLN A CA 1
ATOM 934 C C . GLN A 1 113 ? -13.408 6.039 23.229 1.00 96.50 113 GLN A C 1
ATOM 936 O O . GLN A 1 113 ? -12.418 5.312 23.156 1.00 96.50 113 GLN A O 1
ATOM 941 N N . ASP A 1 114 ? -14.576 5.616 23.709 1.00 97.75 114 ASP A N 1
ATOM 942 C CA . ASP A 1 114 ? -14.783 4.272 24.252 1.00 97.75 114 ASP A CA 1
ATOM 943 C C . ASP A 1 114 ? -14.639 3.200 23.166 1.00 97.75 114 ASP A C 1
ATOM 945 O O . ASP A 1 114 ? -14.008 2.161 23.386 1.00 97.75 114 ASP A O 1
ATOM 949 N N . MET A 1 115 ? -15.143 3.464 21.956 1.00 98.19 115 MET A N 1
ATOM 950 C CA . MET A 1 115 ? -14.934 2.584 20.804 1.00 98.19 115 MET A CA 1
ATOM 951 C C . MET A 1 115 ? -13.468 2.515 20.385 1.00 98.19 115 MET A C 1
ATOM 953 O O . MET A 1 115 ? -12.970 1.428 20.091 1.00 98.19 115 MET A O 1
ATOM 957 N N . LEU A 1 116 ? -12.761 3.646 20.382 1.00 98.38 116 LEU A N 1
ATOM 958 C CA . LEU A 1 116 ? -11.344 3.677 20.035 1.00 98.38 116 LEU A CA 1
ATOM 959 C C . LEU A 1 116 ? -10.504 2.902 21.056 1.00 98.38 116 LEU A C 1
ATOM 961 O O . LEU A 1 116 ? -9.653 2.107 20.665 1.00 98.38 116 LEU A O 1
ATOM 965 N N . GLN A 1 117 ? -10.766 3.075 22.355 1.00 98.19 117 GLN A N 1
ATOM 966 C CA . GLN A 1 117 ? -10.094 2.292 23.396 1.00 98.19 117 GLN A CA 1
ATOM 967 C C . GLN A 1 117 ? -10.428 0.804 23.286 1.00 98.19 117 GLN A C 1
ATOM 969 O O . GLN A 1 117 ? -9.535 -0.034 23.397 1.00 98.19 117 GLN A O 1
ATOM 974 N N . SER A 1 118 ? -11.688 0.473 22.989 1.00 98.38 118 SER A N 1
ATOM 975 C CA . SER A 1 118 ? -12.102 -0.910 22.740 1.00 98.38 118 SER A CA 1
ATOM 976 C C . SER A 1 118 ? -11.346 -1.527 21.566 1.00 98.38 118 SER A C 1
ATOM 978 O O . SER A 1 118 ? -10.939 -2.677 21.662 1.00 98.38 118 SER A O 1
ATOM 980 N N . LEU A 1 119 ? -11.134 -0.775 20.480 1.00 98.69 119 LEU A N 1
ATOM 981 C CA . LEU A 1 119 ? -10.360 -1.222 19.321 1.00 98.69 119 LEU A CA 1
ATOM 982 C C . LEU A 1 119 ? -8.890 -1.447 19.690 1.00 98.69 119 LEU A C 1
ATOM 984 O O . LEU A 1 119 ? -8.345 -2.506 19.402 1.00 98.69 119 LEU A O 1
ATOM 988 N N . ILE A 1 120 ? -8.258 -0.470 20.345 1.00 98.19 120 ILE A N 1
ATOM 989 C CA . ILE A 1 120 ? -6.843 -0.537 20.745 1.00 98.19 120 ILE A CA 1
ATOM 990 C C . ILE A 1 120 ? -6.587 -1.702 21.712 1.00 98.19 120 ILE A C 1
ATOM 992 O O . ILE A 1 120 ? -5.514 -2.296 21.682 1.00 98.19 120 ILE A O 1
ATOM 996 N N . GLY A 1 121 ? -7.564 -2.046 22.555 1.00 98.06 121 GLY A N 1
ATOM 997 C CA . GLY A 1 121 ? -7.458 -3.147 23.513 1.00 98.06 121 GLY A CA 1
ATOM 998 C C . GLY A 1 121 ? -7.512 -4.553 22.900 1.00 98.06 121 GLY A C 1
ATOM 999 O O . GLY A 1 121 ? -7.295 -5.528 23.621 1.00 98.06 121 GLY A O 1
ATOM 1000 N N . LEU A 1 122 ? -7.808 -4.695 21.604 1.00 98.44 122 LEU A N 1
ATOM 1001 C CA . LEU A 1 122 ? -7.867 -5.997 20.938 1.00 98.44 122 LEU A CA 1
ATOM 1002 C C . LEU A 1 122 ? -6.462 -6.519 20.593 1.00 98.44 122 LEU A C 1
ATOM 1004 O O . LEU A 1 122 ? -5.628 -5.802 20.048 1.00 98.44 122 LEU A O 1
ATOM 1008 N N . GLY A 1 123 ? -6.208 -7.810 20.836 1.00 97.81 123 GLY A N 1
ATOM 1009 C CA . GLY A 1 123 ? -4.884 -8.427 20.630 1.00 97.81 123 GLY A CA 1
ATOM 1010 C C . GLY A 1 123 ? -4.424 -8.547 19.168 1.00 97.81 123 GLY A C 1
ATOM 1011 O O . GLY A 1 123 ? -3.261 -8.842 18.907 1.00 97.81 123 GLY A O 1
ATOM 1012 N N . ASN A 1 124 ? -5.320 -8.325 18.209 1.00 98.19 124 ASN A N 1
ATOM 1013 C CA . ASN A 1 124 ? -5.059 -8.274 16.768 1.00 98.19 124 ASN A CA 1
ATOM 1014 C C . ASN A 1 124 ? -4.951 -6.834 16.230 1.00 98.19 124 ASN A C 1
ATOM 1016 O O . ASN A 1 124 ? -5.004 -6.625 15.016 1.00 98.19 124 ASN A O 1
ATOM 1020 N N . VAL A 1 125 ? -4.793 -5.849 17.116 1.00 98.56 125 VAL A N 1
ATOM 1021 C CA . VAL A 1 125 ? -4.594 -4.440 16.772 1.00 98.56 125 VAL A CA 1
ATOM 1022 C C . VAL A 1 125 ? -3.228 -3.994 17.281 1.00 98.56 125 VAL A C 1
ATOM 1024 O O . VAL A 1 125 ? -2.877 -4.212 18.436 1.00 98.56 125 VAL A O 1
ATOM 1027 N N . SER A 1 126 ? -2.421 -3.391 16.409 1.00 98.31 126 SER A N 1
ATOM 1028 C CA . SER A 1 126 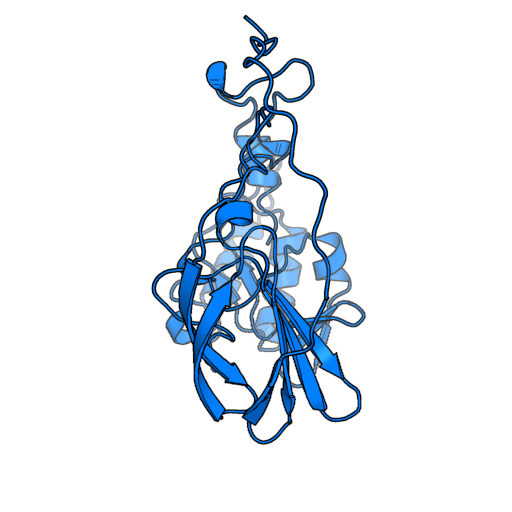? -1.081 -2.911 16.769 1.00 98.31 126 SER A CA 1
ATOM 1029 C C . SER A 1 126 ? -0.661 -1.721 15.911 1.00 98.31 126 SER A C 1
ATOM 1031 O O . SER A 1 126 ? -1.154 -1.531 14.802 1.00 98.31 126 SER A O 1
ATOM 1033 N N . LYS A 1 127 ? 0.289 -0.933 16.418 1.00 98.00 127 LYS A N 1
ATOM 1034 C CA . LYS A 1 127 ? 1.010 0.097 15.651 1.00 98.00 127 LYS A CA 1
ATOM 1035 C C . LYS A 1 127 ? 2.104 -0.502 14.764 1.00 98.00 127 LYS A C 1
ATOM 1037 O O . LYS A 1 127 ? 2.503 0.088 13.759 1.00 98.00 127 LYS A O 1
ATOM 1042 N N . GLU A 1 128 ? 2.593 -1.682 15.126 1.00 97.50 128 GLU A N 1
ATOM 1043 C CA . GLU A 1 128 ? 3.727 -2.325 14.477 1.00 97.50 128 GLU A CA 1
ATOM 1044 C C . GLU A 1 128 ? 3.242 -3.330 13.434 1.00 97.50 128 GLU A C 1
ATOM 1046 O O . GLU A 1 128 ? 2.826 -4.442 13.767 1.00 97.50 128 GLU A O 1
ATOM 1051 N N . LEU A 1 129 ? 3.349 -2.976 12.148 1.00 96.69 129 LEU A N 1
ATOM 1052 C CA . LEU A 1 129 ? 2.921 -3.836 11.039 1.00 96.69 129 LEU A CA 1
ATOM 1053 C C . LEU A 1 129 ? 3.552 -5.234 11.116 1.00 96.69 129 LEU A C 1
ATOM 1055 O O . LEU A 1 129 ? 2.883 -6.239 10.876 1.00 96.69 129 LEU A O 1
ATOM 1059 N N . LYS A 1 130 ? 4.828 -5.303 11.511 1.00 95.44 130 LYS A N 1
ATOM 1060 C CA . LYS A 1 130 ? 5.597 -6.550 11.649 1.00 95.44 130 LYS A CA 1
ATOM 1061 C C . LYS A 1 130 ? 5.000 -7.538 12.656 1.00 95.44 130 LYS A C 1
ATOM 1063 O O . LYS A 1 130 ? 5.270 -8.726 12.543 1.00 95.44 130 LYS A O 1
ATOM 1068 N N . GLN A 1 131 ? 4.212 -7.072 13.626 1.00 96.12 131 GLN A N 1
ATOM 1069 C CA . GLN A 1 131 ? 3.540 -7.943 14.599 1.00 96.12 131 GLN A CA 1
ATOM 1070 C C . GLN A 1 131 ? 2.269 -8.588 14.028 1.00 96.12 131 GLN A C 1
ATOM 1072 O O . GLN A 1 131 ? 1.801 -9.596 14.550 1.00 96.12 131 GLN A O 1
ATOM 1077 N N . LEU A 1 132 ? 1.706 -8.007 12.965 1.00 96.81 132 LEU A N 1
ATOM 1078 C CA . LEU A 1 132 ? 0.415 -8.397 12.403 1.00 96.81 132 LEU A CA 1
ATOM 1079 C C . LEU A 1 132 ? 0.552 -9.140 11.071 1.00 96.81 132 LEU A C 1
ATOM 1081 O O . LEU A 1 132 ? -0.226 -10.051 10.784 1.00 96.81 132 LEU A O 1
ATOM 1085 N N . ILE A 1 133 ? 1.525 -8.750 10.244 1.00 94.31 133 ILE A N 1
ATOM 1086 C CA . ILE A 1 133 ? 1.740 -9.333 8.921 1.00 94.31 133 ILE A CA 1
ATOM 1087 C C . ILE A 1 133 ? 2.318 -10.750 9.049 1.00 94.31 133 ILE A C 1
ATOM 1089 O O . ILE A 1 133 ? 3.349 -10.975 9.678 1.00 94.31 133 ILE A O 1
ATOM 1093 N N . LYS A 1 134 ? 1.641 -11.731 8.444 1.00 93.00 134 LYS A N 1
ATOM 1094 C CA . LYS A 1 134 ? 2.009 -13.161 8.533 1.00 93.00 134 LYS A CA 1
ATOM 1095 C C . LYS A 1 134 ? 2.647 -13.715 7.262 1.00 93.00 134 LYS A C 1
ATOM 1097 O O . LYS A 1 134 ? 2.892 -14.913 7.163 1.00 93.00 134 LYS A O 1
ATOM 1102 N N . HIS A 1 135 ? 2.888 -12.863 6.274 1.00 92.75 135 HIS A N 1
ATOM 1103 C CA . HIS A 1 135 ? 3.466 -13.249 4.995 1.00 92.75 135 HIS A CA 1
ATOM 1104 C C . HIS A 1 135 ? 4.535 -12.251 4.568 1.00 92.75 135 HIS A C 1
ATOM 1106 O O . HIS A 1 135 ? 4.575 -11.112 5.030 1.00 92.75 135 HIS A O 1
ATOM 1112 N N . LYS A 1 136 ? 5.408 -12.698 3.668 1.00 94.06 136 LYS A N 1
ATOM 1113 C CA . LYS A 1 136 ? 6.403 -11.838 3.030 1.00 94.06 136 LYS A CA 1
ATOM 1114 C C . LYS A 1 136 ? 5.718 -10.905 2.020 1.00 94.06 136 LYS A C 1
ATOM 1116 O O . LYS A 1 136 ? 4.635 -11.245 1.528 1.00 94.06 136 LYS A O 1
ATOM 1121 N N . PRO A 1 137 ? 6.324 -9.751 1.707 1.00 95.88 137 PRO A N 1
ATOM 1122 C CA . PRO A 1 137 ? 5.893 -8.951 0.567 1.00 95.88 137 PRO A CA 1
ATOM 1123 C C . PRO A 1 137 ? 6.111 -9.739 -0.731 1.00 95.88 137 PRO A C 1
ATOM 1125 O O . PRO A 1 137 ? 7.005 -10.587 -0.806 1.00 95.88 137 PRO A O 1
ATOM 1128 N N . LEU A 1 138 ? 5.311 -9.441 -1.757 1.00 96.19 138 LEU A N 1
ATOM 1129 C CA . LEU A 1 138 ? 5.467 -10.037 -3.083 1.00 96.19 138 LEU A CA 1
ATOM 1130 C C . LEU A 1 138 ? 6.832 -9.681 -3.675 1.00 96.19 138 LEU A C 1
ATOM 1132 O O . LEU A 1 138 ? 7.490 -10.551 -4.238 1.00 96.19 138 LEU A O 1
ATOM 1136 N N . LEU A 1 139 ? 7.261 -8.426 -3.521 1.00 97.19 139 LEU A N 1
ATOM 1137 C CA . LEU A 1 139 ? 8.558 -7.936 -3.985 1.00 97.19 139 LEU A CA 1
ATOM 1138 C C . LEU A 1 139 ? 9.397 -7.391 -2.829 1.00 97.19 139 LEU A C 1
ATOM 1140 O O . LEU A 1 139 ? 8.886 -6.769 -1.901 1.00 97.19 139 LEU A O 1
ATOM 1144 N N . SER A 1 140 ? 10.708 -7.596 -2.891 1.00 97.12 140 SER A N 1
ATOM 1145 C CA . SER A 1 140 ? 11.692 -6.955 -2.015 1.00 97.12 140 SER A CA 1
ATOM 1146 C C . SER A 1 140 ? 12.967 -6.646 -2.788 1.00 97.12 140 SER A C 1
ATOM 1148 O O . SER A 1 140 ? 13.347 -7.394 -3.687 1.00 97.12 140 SER A O 1
ATOM 1150 N N . GLY A 1 141 ? 13.638 -5.561 -2.421 1.00 95.06 141 GLY A N 1
ATOM 1151 C CA . GLY A 1 141 ? 14.868 -5.089 -3.051 1.00 95.06 141 GLY A CA 1
ATOM 1152 C C . GLY A 1 141 ? 15.090 -3.614 -2.736 1.00 95.06 141 GLY A C 1
ATOM 1153 O O . GLY A 1 141 ? 14.230 -2.982 -2.126 1.00 95.06 141 GLY A O 1
ATOM 1154 N N . ASP A 1 142 ? 16.224 -3.071 -3.170 1.00 92.56 142 ASP A N 1
ATOM 1155 C CA . ASP A 1 142 ? 16.590 -1.673 -2.894 1.00 92.56 142 ASP A CA 1
ATOM 1156 C C . ASP A 1 142 ? 15.780 -0.672 -3.733 1.00 92.56 142 ASP A C 1
ATOM 1158 O O . ASP A 1 142 ? 15.612 0.485 -3.359 1.00 92.56 142 ASP A O 1
ATOM 1162 N N . MET A 1 143 ? 15.282 -1.111 -4.893 1.00 91.44 143 MET A N 1
ATOM 1163 C CA . MET A 1 143 ? 14.466 -0.308 -5.799 1.00 91.44 143 MET A CA 1
ATOM 1164 C C . MET A 1 143 ? 13.334 -1.162 -6.356 1.00 91.44 143 MET A C 1
ATOM 1166 O O . MET A 1 143 ? 13.563 -2.042 -7.186 1.00 91.44 143 MET A O 1
ATOM 1170 N N . LEU A 1 144 ? 12.103 -0.881 -5.929 1.00 94.94 144 LEU A N 1
ATOM 1171 C CA . LEU A 1 144 ? 10.922 -1.568 -6.439 1.00 94.94 144 LEU A CA 1
ATOM 1172 C C . LEU A 1 144 ? 10.265 -0.745 -7.561 1.00 94.94 144 LEU A C 1
ATOM 1174 O O . LEU A 1 144 ? 9.855 0.397 -7.308 1.00 94.94 144 LEU A O 1
ATOM 1178 N N . PRO A 1 145 ? 10.154 -1.285 -8.794 1.00 94.31 145 PRO A N 1
ATOM 1179 C CA . PRO A 1 145 ? 9.350 -0.650 -9.835 1.00 94.31 145 PRO A CA 1
ATOM 1180 C C . PRO A 1 145 ? 7.876 -0.625 -9.418 1.00 94.31 145 PRO A C 1
ATOM 1182 O O . PRO A 1 145 ? 7.461 -1.416 -8.574 1.00 94.31 145 PRO A O 1
ATOM 1185 N N . GLU A 1 146 ? 7.069 0.244 -10.030 1.00 93.88 146 GLU A N 1
ATOM 1186 C CA . GLU A 1 146 ? 5.612 0.090 -9.949 1.00 93.88 146 GLU A CA 1
ATOM 1187 C C . GLU A 1 146 ? 5.215 -1.244 -10.584 1.00 93.88 146 GLU A C 1
ATOM 1189 O O . GLU A 1 146 ? 5.767 -1.639 -11.614 1.00 93.88 146 GLU A O 1
ATOM 1194 N N . TYR A 1 147 ? 4.285 -1.966 -9.970 1.00 95.12 147 TYR A N 1
ATOM 1195 C CA . TYR A 1 147 ? 3.962 -3.321 -10.400 1.00 95.12 147 TYR A CA 1
ATOM 1196 C C . TYR A 1 147 ? 2.495 -3.655 -10.190 1.00 95.12 147 TYR A C 1
ATOM 1198 O O . TYR A 1 147 ? 1.818 -3.072 -9.346 1.00 95.12 147 TYR A O 1
ATOM 1206 N N . TRP A 1 148 ? 2.028 -4.645 -10.941 1.00 94.75 148 TRP A N 1
ATOM 1207 C CA . TRP A 1 148 ? 0.731 -5.273 -10.735 1.00 94.75 148 TRP A CA 1
ATOM 1208 C C . TRP A 1 148 ? 0.880 -6.781 -10.868 1.00 94.75 148 TRP A C 1
ATOM 1210 O O . TRP A 1 148 ? 1.610 -7.260 -11.734 1.00 94.75 148 TRP A O 1
ATOM 1220 N N . CYS A 1 149 ? 0.186 -7.535 -10.023 1.00 94.62 149 CYS A N 1
ATOM 1221 C CA . CYS A 1 149 ? 0.212 -8.989 -10.067 1.00 94.62 149 CYS A CA 1
ATOM 1222 C C . CYS A 1 149 ? -1.206 -9.538 -10.148 1.00 94.62 149 CYS A C 1
ATOM 1224 O O . CYS A 1 149 ? -2.092 -9.109 -9.409 1.00 94.62 149 CYS A O 1
ATOM 1226 N N . ARG A 1 150 ? -1.418 -10.503 -11.041 1.00 93.56 150 ARG A N 1
ATOM 1227 C CA . ARG A 1 150 ? -2.673 -11.246 -11.144 1.00 93.56 150 ARG A CA 1
ATOM 1228 C C . ARG A 1 150 ? -2.398 -12.738 -11.072 1.00 93.56 150 ARG A C 1
ATOM 1230 O O . ARG A 1 150 ? -1.509 -13.226 -11.758 1.00 93.56 150 ARG A O 1
ATOM 1237 N N . VAL A 1 151 ? -3.206 -13.458 -10.303 1.00 93.38 151 VAL A N 1
ATOM 1238 C CA . VAL A 1 151 ? -3.182 -14.925 -10.271 1.00 93.38 151 VAL A CA 1
ATOM 1239 C C . VAL A 1 151 ? -4.164 -15.465 -11.314 1.00 93.38 151 VAL A C 1
ATOM 1241 O O . VAL A 1 151 ? -5.325 -15.051 -11.353 1.00 93.38 151 VAL A O 1
ATOM 1244 N N . GLY A 1 152 ? -3.681 -16.332 -12.202 1.00 93.19 152 GLY A N 1
ATOM 1245 C CA . GLY A 1 152 ? -4.473 -17.055 -13.194 1.00 93.19 152 GLY A CA 1
ATOM 1246 C C . GLY A 1 152 ? -5.224 -18.244 -12.593 1.00 93.19 152 GLY A C 1
ATOM 1247 O O . GLY A 1 152 ? -4.971 -18.655 -11.462 1.00 93.19 152 GLY A O 1
ATOM 1248 N N . GLY A 1 153 ? -6.150 -18.824 -13.363 1.00 92.38 153 GLY A N 1
ATOM 1249 C CA . GLY A 1 153 ? -6.912 -20.007 -12.933 1.00 92.38 153 GLY A CA 1
ATOM 1250 C C . GLY A 1 153 ? -6.057 -21.271 -12.762 1.00 92.38 153 GLY A C 1
ATOM 1251 O O . GLY A 1 153 ? -6.448 -22.180 -12.041 1.00 92.38 153 GLY A O 1
ATOM 1252 N N . ASP A 1 154 ? -4.879 -21.305 -13.386 1.00 91.31 154 ASP A N 1
ATOM 1253 C CA . ASP A 1 154 ? -3.848 -22.338 -13.240 1.00 91.31 154 ASP A CA 1
ATOM 1254 C C . ASP A 1 154 ? -2.930 -22.108 -12.022 1.00 91.31 154 ASP A C 1
ATOM 1256 O O . ASP A 1 154 ? -1.996 -22.874 -11.793 1.00 91.31 154 ASP A O 1
ATOM 1260 N N . GLY A 1 155 ? -3.170 -21.047 -11.241 1.00 93.06 155 GLY A N 1
ATOM 1261 C CA . GLY A 1 155 ? -2.335 -20.644 -10.109 1.00 93.06 155 GLY A CA 1
ATOM 1262 C C . GLY A 1 155 ? -1.059 -19.890 -10.501 1.00 93.06 155 GLY A C 1
ATOM 1263 O O . GLY A 1 155 ? -0.294 -19.497 -9.614 1.00 93.06 155 GLY A O 1
ATOM 1264 N N . ALA A 1 156 ? -0.820 -19.655 -11.796 1.00 95.69 156 ALA A N 1
ATOM 1265 C CA . ALA A 1 156 ? 0.322 -18.874 -12.248 1.00 95.69 156 ALA A CA 1
ATOM 1266 C C . ALA A 1 156 ? 0.136 -17.391 -11.904 1.00 95.69 156 ALA A C 1
ATOM 1268 O O . ALA A 1 156 ? -0.951 -16.829 -12.029 1.00 95.69 156 ALA A O 1
ATOM 1269 N N . HIS A 1 157 ? 1.211 -16.739 -11.481 1.00 96.12 157 HIS A N 1
ATOM 1270 C CA . HIS A 1 157 ? 1.240 -15.312 -11.203 1.00 96.12 157 HIS A CA 1
ATOM 1271 C C . HIS A 1 157 ? 1.773 -14.566 -12.425 1.00 96.12 157 HIS A C 1
ATOM 1273 O O . HIS A 1 157 ? 2.881 -14.818 -12.889 1.00 96.12 157 HIS A O 1
ATOM 1279 N N . TYR A 1 158 ? 0.990 -13.624 -12.929 1.00 96.50 158 TYR A N 1
ATOM 1280 C CA . TYR A 1 158 ? 1.369 -12.705 -13.992 1.00 96.50 158 TYR A CA 1
ATOM 1281 C C . TYR A 1 158 ? 1.768 -11.383 -13.351 1.00 96.50 158 TYR A C 1
ATOM 1283 O O . TYR A 1 158 ? 0.910 -10.610 -12.920 1.00 96.50 158 TYR A O 1
ATOM 1291 N N . LEU A 1 159 ? 3.073 -11.156 -13.255 1.00 96.44 159 LEU A N 1
ATOM 1292 C CA . LEU A 1 159 ? 3.674 -9.998 -12.611 1.00 96.44 159 LEU A CA 1
ATOM 1293 C C . LEU A 1 159 ? 4.138 -9.006 -13.677 1.00 96.44 159 LEU A C 1
ATOM 1295 O O . LEU A 1 159 ? 5.148 -9.217 -14.345 1.00 96.44 159 LEU A O 1
ATOM 1299 N N . PHE A 1 160 ? 3.398 -7.913 -13.825 1.00 96.06 160 PHE A N 1
ATOM 1300 C CA . PHE A 1 160 ? 3.821 -6.757 -14.604 1.00 96.06 160 PHE A CA 1
ATOM 1301 C C . PHE A 1 160 ? 4.706 -5.856 -13.744 1.00 96.06 160 PHE A C 1
ATOM 1303 O O . PHE A 1 160 ? 4.322 -5.478 -12.639 1.00 96.06 160 PHE A O 1
ATOM 1310 N N . LEU A 1 161 ? 5.863 -5.483 -14.279 1.00 95.44 161 LEU A N 1
ATOM 1311 C CA . LEU A 1 161 ? 6.816 -4.544 -13.707 1.00 95.44 161 LEU A CA 1
ATOM 1312 C C . LEU A 1 161 ? 6.943 -3.365 -14.671 1.00 95.44 161 LEU A C 1
ATOM 1314 O O . LEU A 1 161 ? 7.468 -3.513 -15.778 1.00 95.44 161 LEU A O 1
ATOM 1318 N N . ALA A 1 162 ? 6.473 -2.192 -14.261 1.00 93.50 162 ALA A N 1
ATOM 1319 C CA . ALA A 1 162 ? 6.653 -0.971 -15.027 1.00 93.50 162 ALA A CA 1
ATOM 1320 C C . ALA A 1 162 ? 8.140 -0.596 -15.087 1.00 93.50 162 ALA A C 1
ATOM 1322 O O . ALA A 1 162 ? 8.907 -0.875 -14.164 1.00 93.50 162 ALA A O 1
ATOM 1323 N N . HIS A 1 163 ? 8.556 0.092 -16.151 1.00 91.88 163 HIS A N 1
ATOM 1324 C CA . HIS A 1 163 ? 9.914 0.633 -16.220 1.00 91.88 163 HIS A CA 1
ATOM 1325 C C . HIS A 1 163 ? 10.209 1.501 -14.971 1.00 91.88 163 HIS A C 1
ATOM 1327 O O . HIS A 1 163 ? 9.402 2.388 -14.678 1.00 91.88 163 HIS A O 1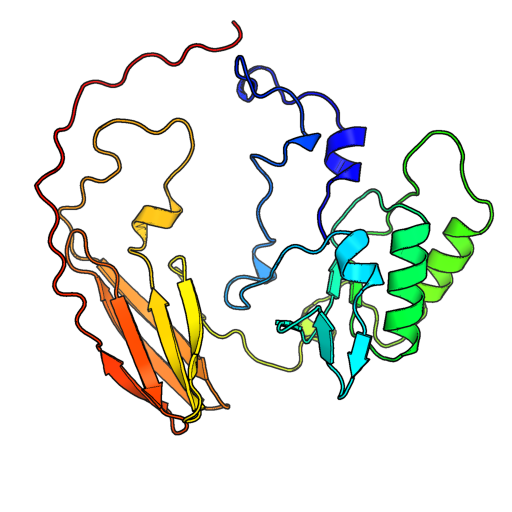
ATOM 1333 N N . PRO A 1 164 ? 11.340 1.332 -14.252 1.00 91.25 164 PRO A N 1
ATOM 1334 C CA . PRO A 1 164 ? 11.563 1.974 -12.947 1.00 91.25 164 PRO A CA 1
ATOM 1335 C C . PRO A 1 164 ? 11.409 3.502 -12.946 1.00 91.25 164 PRO A C 1
ATOM 1337 O O . PRO A 1 164 ? 10.842 4.078 -12.021 1.00 91.25 164 PRO A O 1
ATOM 1340 N N . LEU A 1 165 ? 11.839 4.165 -14.025 1.00 88.88 165 LEU A N 1
ATOM 1341 C CA . LEU A 1 165 ? 11.699 5.621 -14.184 1.00 88.88 165 LEU A CA 1
ATOM 1342 C C . LEU A 1 165 ? 10.242 6.119 -14.217 1.00 88.88 165 LEU A C 1
ATOM 1344 O O . LEU A 1 165 ? 10.008 7.297 -13.955 1.00 88.88 165 LEU A O 1
ATOM 1348 N N . SER A 1 166 ? 9.258 5.250 -14.474 1.00 88.25 166 SER A N 1
ATOM 1349 C CA . SER A 1 166 ? 7.834 5.618 -14.420 1.00 88.25 166 SER A CA 1
ATOM 1350 C C . SER A 1 166 ? 7.390 6.056 -13.021 1.00 88.25 166 SER A C 1
ATOM 1352 O O . SER A 1 166 ? 6.579 6.970 -12.897 1.00 88.25 166 SER A O 1
ATOM 1354 N N . LYS A 1 167 ? 7.995 5.501 -11.964 1.00 86.31 167 LYS A N 1
ATOM 1355 C CA . LYS A 1 167 ? 7.741 5.889 -10.567 1.00 86.31 167 LYS A CA 1
ATOM 1356 C C . LYS A 1 167 ? 8.163 7.333 -10.268 1.00 86.31 167 LYS A C 1
ATOM 1358 O O . LYS A 1 167 ? 7.659 7.974 -9.351 1.00 86.31 167 LYS A O 1
ATOM 1363 N N . GLY A 1 168 ? 9.090 7.865 -11.067 1.00 79.06 168 GLY A N 1
ATOM 1364 C CA . GLY A 1 168 ? 9.558 9.246 -10.996 1.00 79.06 168 GLY A CA 1
ATOM 1365 C C . GLY A 1 168 ? 8.652 10.262 -11.697 1.00 79.06 168 GLY A C 1
ATOM 1366 O O . GLY A 1 168 ? 8.952 11.457 -11.640 1.00 79.06 168 GLY A O 1
ATOM 1367 N N . LEU A 1 169 ? 7.565 9.832 -12.353 1.00 82.00 169 LEU A N 1
ATOM 1368 C CA . LEU A 1 169 ? 6.624 10.732 -13.020 1.00 82.00 169 LEU A CA 1
ATOM 1369 C C . LEU A 1 169 ? 5.864 11.560 -11.982 1.00 82.00 169 LEU A C 1
ATOM 1371 O O . LEU A 1 169 ? 4.913 11.108 -11.350 1.00 82.00 169 LEU A O 1
ATOM 1375 N N . LYS A 1 170 ? 6.300 12.807 -11.811 1.00 77.50 170 LYS A N 1
ATOM 1376 C CA . LYS A 1 170 ? 5.706 13.768 -10.884 1.00 77.50 170 LYS A CA 1
ATOM 1377 C C . LYS A 1 170 ? 5.146 14.943 -11.660 1.00 77.50 170 LYS A C 1
ATOM 1379 O O . LYS A 1 170 ? 5.792 15.450 -12.575 1.00 77.50 170 LYS A O 1
ATOM 1384 N N . TYR A 1 171 ? 3.967 15.405 -11.255 1.00 74.44 171 TYR A N 1
ATOM 1385 C CA . TYR A 1 171 ? 3.430 16.658 -11.766 1.00 74.44 171 TYR A CA 1
ATOM 1386 C C . TYR A 1 171 ? 4.296 17.847 -11.318 1.00 74.44 171 TYR A C 1
ATOM 1388 O O . TYR A 1 171 ? 4.736 17.884 -10.165 1.00 74.44 171 TYR A O 1
ATOM 1396 N N . PRO A 1 172 ? 4.475 18.862 -12.179 1.00 78.25 172 PRO A N 1
ATOM 1397 C CA . PRO A 1 172 ? 4.008 18.937 -13.568 1.00 78.25 172 PRO A CA 1
ATOM 1398 C C . PRO A 1 172 ? 4.776 18.002 -14.517 1.00 78.25 172 PRO A C 1
ATOM 1400 O O . PRO A 1 172 ? 5.989 17.833 -14.394 1.00 78.25 172 PRO A O 1
ATOM 1403 N N . ILE A 1 173 ? 4.056 17.431 -15.485 1.00 80.94 173 ILE A N 1
ATOM 1404 C CA . ILE A 1 173 ? 4.652 16.596 -16.531 1.00 80.94 173 ILE A CA 1
ATOM 1405 C C . ILE A 1 173 ? 5.285 17.498 -17.596 1.00 80.94 173 ILE A C 1
ATOM 1407 O O . ILE A 1 173 ? 4.652 18.441 -18.071 1.00 80.94 173 ILE A O 1
ATOM 1411 N N . TYR A 1 174 ? 6.528 17.208 -17.975 1.00 82.06 174 TYR A N 1
ATOM 1412 C CA . TYR A 1 174 ? 7.286 17.959 -18.978 1.00 82.06 174 TYR A CA 1
ATOM 1413 C C . TYR A 1 174 ? 7.627 17.097 -20.195 1.00 82.06 174 TYR A C 1
ATOM 1415 O O . TYR A 1 174 ? 7.807 15.881 -20.089 1.00 82.06 174 TYR A O 1
ATOM 1423 N N . SER A 1 175 ? 7.790 17.748 -21.353 1.00 84.62 175 SER A N 1
ATOM 1424 C CA . SER A 1 175 ? 8.275 17.089 -22.568 1.00 84.62 175 SER A CA 1
ATOM 1425 C C . SER A 1 175 ? 9.613 16.393 -22.308 1.00 84.62 175 SER A C 1
ATOM 1427 O O . SER A 1 175 ? 10.502 16.948 -21.663 1.00 84.62 175 SER A O 1
ATOM 1429 N N . GLY A 1 176 ? 9.756 15.171 -22.819 1.00 81.19 176 GLY A N 1
ATOM 1430 C CA . GLY A 1 176 ? 10.971 14.372 -22.667 1.00 81.19 176 GLY A CA 1
ATOM 1431 C C . GLY A 1 176 ? 11.101 13.591 -21.360 1.00 81.19 176 GLY A C 1
ATOM 1432 O O . GLY A 1 176 ? 12.049 12.827 -21.243 1.00 81.19 176 GLY A O 1
ATOM 1433 N N . GLN A 1 177 ? 10.157 13.683 -20.414 1.00 81.69 177 GLN A N 1
ATOM 1434 C CA . GLN A 1 177 ? 10.158 12.810 -19.224 1.00 81.69 177 GLN A CA 1
ATOM 1435 C C . GLN A 1 177 ? 10.002 11.317 -19.552 1.00 81.69 177 GLN A C 1
ATOM 1437 O O . GLN A 1 177 ? 10.388 10.474 -18.752 1.00 81.69 177 GLN A O 1
ATOM 1442 N N . SER A 1 178 ? 9.465 10.986 -20.728 1.00 81.38 178 SER A N 1
ATOM 1443 C CA . SER A 1 178 ? 9.405 9.616 -21.243 1.00 81.38 178 SER A CA 1
ATOM 1444 C C . SER A 1 178 ? 10.663 9.186 -22.003 1.00 81.38 178 SER A C 1
ATOM 1446 O O . SER A 1 178 ? 10.711 8.052 -22.473 1.00 81.38 178 SER A O 1
ATOM 1448 N N . LYS A 1 179 ? 11.664 10.065 -22.179 1.00 85.75 179 LYS A N 1
ATOM 1449 C CA . LYS A 1 179 ? 12.911 9.719 -22.869 1.00 85.75 179 LYS A CA 1
ATOM 1450 C C . LYS A 1 179 ? 13.735 8.792 -21.982 1.00 85.75 179 LYS A C 1
ATOM 1452 O O . LYS A 1 179 ? 14.124 9.168 -20.881 1.00 85.75 179 LYS A O 1
ATOM 1457 N N . ILE A 1 180 ? 13.999 7.595 -22.489 1.00 86.81 180 ILE A N 1
ATOM 1458 C CA . ILE A 1 180 ? 14.742 6.549 -21.800 1.00 86.81 180 ILE A CA 1
ATOM 1459 C C . ILE A 1 180 ? 15.692 5.947 -22.826 1.00 86.81 180 ILE A C 1
ATOM 1461 O O . ILE A 1 180 ? 15.254 5.239 -23.717 1.00 86.81 180 ILE A O 1
ATOM 1465 N N . ASP A 1 181 ? 16.981 6.229 -22.713 1.00 85.50 181 ASP A N 1
ATOM 1466 C CA . ASP A 1 181 ? 18.035 5.698 -23.589 1.00 85.50 181 ASP A CA 1
ATOM 1467 C C . ASP A 1 181 ? 18.970 4.725 -22.854 1.00 85.50 181 ASP A C 1
ATOM 1469 O O . ASP A 1 181 ? 19.905 4.179 -23.440 1.00 85.50 181 ASP A O 1
ATOM 1473 N N . THR A 1 182 ? 18.697 4.465 -21.574 1.00 86.56 182 THR A N 1
ATOM 1474 C CA . THR A 1 182 ? 19.512 3.602 -20.723 1.00 86.56 182 THR A CA 1
ATOM 1475 C C . THR A 1 182 ? 18.819 2.281 -20.424 1.00 86.56 182 THR A C 1
ATOM 1477 O O . THR A 1 182 ? 17.606 2.201 -20.232 1.00 86.56 182 THR A O 1
ATOM 1480 N N . LEU A 1 183 ? 19.625 1.222 -20.386 1.00 92.31 183 LEU A N 1
ATOM 1481 C CA . LEU A 1 183 ? 19.230 -0.073 -19.854 1.00 92.31 183 LEU A CA 1
ATOM 1482 C C . LEU A 1 183 ? 19.349 -0.034 -18.329 1.00 92.31 183 LEU A C 1
ATOM 1484 O O . LEU A 1 183 ? 20.372 0.401 -17.801 1.00 92.31 183 LEU A O 1
ATOM 1488 N N . MET A 1 184 ? 18.339 -0.543 -17.626 1.00 93.62 184 MET A N 1
ATOM 1489 C CA . MET A 1 184 ? 18.359 -0.667 -16.168 1.00 93.62 184 MET A CA 1
ATOM 1490 C C . MET A 1 184 ? 18.375 -2.136 -15.751 1.00 93.62 184 MET A C 1
ATOM 1492 O O . MET A 1 184 ? 17.665 -2.964 -16.319 1.00 93.62 184 MET A O 1
ATOM 1496 N N . LYS A 1 185 ? 19.182 -2.457 -14.738 1.00 95.94 185 LYS A N 1
ATOM 1497 C CA . LYS A 1 185 ? 19.211 -3.772 -14.091 1.00 95.94 185 LYS A CA 1
ATOM 1498 C C . LYS A 1 185 ? 18.751 -3.607 -12.655 1.00 95.94 185 LYS A C 1
ATOM 1500 O O . LYS A 1 185 ? 19.355 -2.834 -11.917 1.00 95.94 185 LYS A O 1
ATOM 1505 N N . VAL A 1 186 ? 17.701 -4.320 -12.277 1.00 96.31 186 VAL A N 1
ATOM 1506 C CA . VAL A 1 186 ? 17.089 -4.212 -10.952 1.00 96.31 186 VAL A CA 1
ATOM 1507 C C . VAL A 1 186 ? 17.099 -5.591 -10.296 1.00 96.31 186 VAL A C 1
ATOM 1509 O O . VAL A 1 186 ? 16.338 -6.462 -10.719 1.00 96.31 186 VAL A O 1
ATOM 1512 N N . PRO A 1 187 ? 17.961 -5.820 -9.291 1.00 97.81 187 PRO A N 1
ATOM 1513 C CA . PRO A 1 187 ? 17.900 -7.021 -8.469 1.00 97.81 187 PRO A CA 1
ATOM 1514 C C . PRO A 1 187 ? 16.602 -7.026 -7.658 1.00 97.81 187 PRO A C 1
ATOM 1516 O O . PRO A 1 187 ? 16.347 -6.096 -6.893 1.00 97.81 187 PRO A O 1
ATOM 1519 N N . LEU A 1 188 ? 15.793 -8.071 -7.816 1.00 97.50 188 LEU A N 1
ATOM 1520 C CA . LEU A 1 188 ? 14.545 -8.254 -7.086 1.00 97.50 188 LEU A CA 1
ATOM 1521 C C . LEU A 1 188 ? 14.495 -9.635 -6.445 1.00 97.50 188 LEU A C 1
ATOM 1523 O O . LEU A 1 188 ? 14.908 -10.639 -7.025 1.00 97.50 188 LEU A O 1
ATOM 1527 N N . LYS A 1 189 ? 13.910 -9.677 -5.253 1.00 97.81 189 LYS A N 1
ATOM 1528 C CA . LYS A 1 189 ? 13.444 -10.898 -4.616 1.00 97.81 189 LYS A CA 1
ATOM 1529 C C . LYS A 1 189 ? 11.929 -10.967 -4.733 1.00 97.81 189 LYS A C 1
ATOM 1531 O O . LYS A 1 189 ? 11.229 -10.111 -4.194 1.00 97.81 189 LYS A O 1
ATOM 1536 N N . ILE A 1 190 ? 11.436 -11.994 -5.409 1.00 97.56 190 ILE A N 1
ATOM 1537 C CA . ILE A 1 190 ? 10.015 -12.232 -5.649 1.00 97.56 190 ILE A CA 1
ATOM 1538 C C . ILE A 1 190 ? 9.562 -13.378 -4.742 1.00 97.56 190 ILE A C 1
ATOM 1540 O O . ILE A 1 190 ? 10.161 -14.453 -4.767 1.00 97.56 190 ILE A O 1
ATOM 1544 N N . SER A 1 191 ? 8.533 -13.157 -3.922 1.00 95.81 191 SER A N 1
ATOM 1545 C CA . SER A 1 191 ? 7.977 -14.171 -3.016 1.00 95.81 191 SER A CA 1
ATOM 1546 C C . SER A 1 191 ? 6.577 -14.585 -3.468 1.00 95.81 191 SER A C 1
ATOM 1548 O O . SER A 1 191 ? 5.619 -13.840 -3.280 1.00 95.81 191 SER A O 1
ATOM 1550 N N . VAL A 1 192 ? 6.450 -15.785 -4.032 1.00 92.19 192 VAL A N 1
ATOM 1551 C CA . VAL A 1 192 ? 5.185 -16.358 -4.525 1.00 92.19 192 VAL A CA 1
ATOM 1552 C C . VAL A 1 192 ? 5.023 -17.752 -3.927 1.00 92.19 192 VAL A C 1
ATOM 1554 O O . VAL A 1 192 ? 5.964 -18.532 -3.952 1.00 92.19 192 VAL A O 1
ATOM 1557 N N . ASN A 1 193 ? 3.854 -18.079 -3.364 1.00 87.38 193 ASN A N 1
ATOM 1558 C CA . ASN A 1 193 ? 3.546 -19.417 -2.824 1.00 87.38 193 ASN A CA 1
ATOM 1559 C C . ASN A 1 193 ? 4.628 -20.005 -1.886 1.00 87.38 193 ASN A C 1
ATOM 1561 O O . ASN A 1 193 ? 4.946 -21.188 -1.955 1.00 87.38 193 ASN A O 1
ATOM 1565 N N . ASN A 1 194 ? 5.212 -19.182 -1.006 1.00 86.19 194 ASN A N 1
ATOM 1566 C CA . ASN A 1 194 ? 6.347 -19.526 -0.127 1.00 86.19 194 ASN A CA 1
ATOM 1567 C C . ASN A 1 194 ? 7.685 -19.827 -0.831 1.00 86.19 194 ASN A C 1
ATOM 1569 O O . ASN A 1 194 ? 8.686 -20.055 -0.149 1.00 86.19 194 ASN A O 1
ATOM 1573 N N . VAL A 1 195 ? 7.739 -19.758 -2.159 1.00 91.44 195 VAL A N 1
ATOM 1574 C CA . VAL A 1 195 ? 8.970 -19.803 -2.949 1.00 91.44 195 VAL A CA 1
ATOM 1575 C C . VAL A 1 195 ? 9.548 -18.393 -3.028 1.00 91.44 195 VAL A C 1
ATOM 1577 O O . VAL A 1 195 ? 8.817 -17.408 -3.145 1.00 91.44 195 VAL A O 1
ATOM 1580 N N . ALA A 1 196 ? 10.872 -18.289 -2.934 1.00 94.81 196 ALA A N 1
ATOM 1581 C CA . ALA A 1 196 ? 11.595 -17.041 -3.123 1.00 94.81 196 ALA A CA 1
ATOM 1582 C C . ALA A 1 196 ? 12.499 -17.157 -4.349 1.00 94.81 196 ALA A C 1
ATOM 1584 O O . ALA A 1 196 ? 13.354 -18.039 -4.401 1.00 94.81 196 ALA A O 1
ATOM 1585 N N . ILE A 1 197 ? 12.328 -16.242 -5.295 1.00 96.75 197 ILE A N 1
ATOM 1586 C CA . ILE A 1 197 ? 13.098 -16.169 -6.534 1.00 96.75 197 ILE A CA 1
ATOM 1587 C C . ILE A 1 197 ? 13.944 -14.903 -6.464 1.00 96.75 197 ILE A C 1
ATOM 1589 O O . ILE A 1 197 ? 13.404 -13.821 -6.241 1.00 96.75 197 ILE A O 1
ATOM 1593 N N . ASN A 1 198 ? 15.259 -15.031 -6.614 1.00 96.94 198 ASN A N 1
ATOM 1594 C CA . ASN A 1 198 ? 16.147 -13.879 -6.746 1.00 96.94 198 ASN A CA 1
ATOM 1595 C C . ASN A 1 198 ? 16.492 -13.737 -8.225 1.00 96.94 198 ASN A C 1
ATOM 1597 O O . ASN A 1 198 ? 17.088 -14.651 -8.786 1.00 96.94 198 ASN A O 1
ATOM 1601 N N . GLU A 1 199 ? 16.127 -12.614 -8.830 1.00 96.69 199 GLU A N 1
ATOM 1602 C CA . GLU A 1 199 ? 16.296 -12.386 -10.263 1.00 96.69 199 GLU A CA 1
ATOM 1603 C C . GLU A 1 199 ? 16.801 -10.964 -10.521 1.00 96.69 199 GLU A C 1
ATOM 1605 O O . GLU A 1 199 ? 16.453 -10.027 -9.798 1.00 96.69 199 GLU A O 1
ATOM 1610 N N . ILE A 1 200 ? 17.624 -10.784 -11.555 1.00 97.38 200 ILE A N 1
ATOM 1611 C CA . ILE A 1 200 ? 18.052 -9.452 -11.993 1.00 97.38 200 ILE A CA 1
ATOM 1612 C C . ILE A 1 200 ? 17.200 -9.068 -13.196 1.00 97.38 200 ILE A C 1
ATOM 1614 O O . ILE A 1 200 ? 17.482 -9.44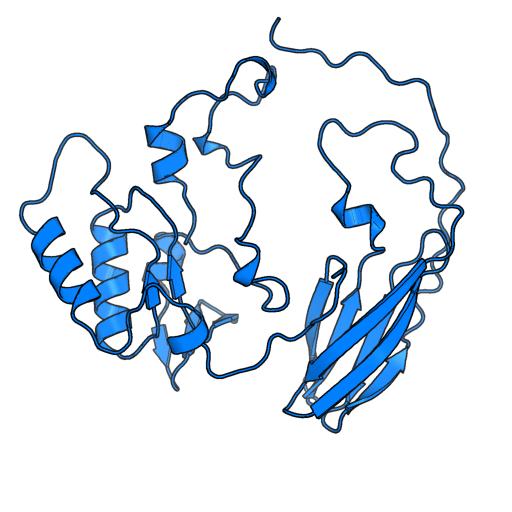6 -14.332 1.00 97.38 200 ILE A O 1
ATOM 1618 N N . ILE A 1 201 ? 16.165 -8.263 -12.959 1.00 96.19 201 ILE A N 1
ATOM 1619 C CA . ILE A 1 201 ? 15.271 -7.823 -14.026 1.00 96.19 201 ILE A CA 1
ATOM 1620 C C . ILE A 1 201 ? 15.978 -6.791 -14.897 1.00 96.19 201 ILE A C 1
ATOM 1622 O O . ILE A 1 201 ? 16.441 -5.752 -14.419 1.00 96.19 201 ILE A O 1
ATOM 1626 N N . VAL A 1 202 ? 16.044 -7.079 -16.194 1.00 94.56 202 VAL A N 1
ATOM 1627 C CA . VAL A 1 202 ? 16.626 -6.192 -17.200 1.00 94.56 202 VAL A CA 1
ATOM 1628 C C . VAL A 1 202 ? 15.512 -5.428 -17.906 1.00 94.56 202 VAL A C 1
ATOM 1630 O O . VAL A 1 202 ? 14.735 -6.005 -18.663 1.00 94.56 202 VAL A O 1
ATOM 1633 N N . PHE A 1 203 ? 15.474 -4.115 -17.701 1.00 93.00 203 PHE A N 1
ATOM 1634 C CA . PHE A 1 203 ? 14.602 -3.200 -18.428 1.00 93.00 203 PHE A CA 1
ATOM 1635 C C . PHE A 1 203 ? 15.390 -2.590 -19.583 1.00 93.00 203 PHE A C 1
ATOM 1637 O O . PHE A 1 203 ? 16.331 -1.818 -19.377 1.00 93.00 203 PHE A O 1
ATOM 1644 N N . LYS A 1 204 ? 15.026 -2.962 -20.811 1.00 91.50 204 LYS A N 1
ATOM 1645 C CA . LYS A 1 204 ? 15.533 -2.287 -22.009 1.00 91.50 204 LYS A CA 1
ATOM 1646 C C . LYS A 1 204 ? 14.934 -0.874 -22.096 1.00 91.50 204 LYS A C 1
ATOM 1648 O O . LYS A 1 204 ? 13.855 -0.647 -21.539 1.00 91.50 204 LYS A O 1
ATOM 1653 N N . PRO A 1 205 ? 15.587 0.052 -22.823 1.00 90.12 205 PRO A N 1
ATOM 1654 C CA . PRO A 1 205 ? 15.028 1.367 -23.108 1.00 90.12 205 PRO A CA 1
ATOM 1655 C C . PRO A 1 205 ? 13.555 1.287 -23.518 1.00 90.12 205 PRO A C 1
ATOM 1657 O O . PRO A 1 205 ? 13.196 0.493 -24.387 1.00 90.12 205 PRO A O 1
ATOM 1660 N N . TYR A 1 206 ? 12.713 2.091 -22.866 1.00 88.12 206 TYR A N 1
ATOM 1661 C CA . TYR A 1 206 ? 11.267 2.183 -23.105 1.00 88.12 206 TYR A CA 1
ATOM 1662 C C . TYR A 1 206 ? 10.422 0.936 -22.788 1.00 88.12 206 TYR A C 1
ATOM 1664 O O . TYR A 1 206 ? 9.225 0.935 -23.081 1.00 88.12 206 TYR A O 1
ATOM 1672 N N . GLN A 1 207 ? 10.990 -0.110 -22.180 1.00 89.69 207 GLN A N 1
ATOM 1673 C CA . GLN A 1 207 ? 10.278 -1.370 -21.961 1.00 89.69 207 GLN A CA 1
ATOM 1674 C C . GLN A 1 207 ? 9.944 -1.620 -20.494 1.00 89.69 207 GLN A C 1
ATOM 1676 O O . GLN A 1 207 ? 10.775 -1.484 -19.603 1.00 89.69 207 GLN A O 1
ATOM 1681 N N . SER A 1 208 ? 8.698 -2.024 -20.266 1.00 92.38 208 SER A N 1
ATOM 1682 C CA . SER A 1 208 ? 8.272 -2.694 -19.035 1.00 92.38 208 SER A CA 1
ATOM 1683 C C . SER A 1 208 ? 8.444 -4.208 -19.205 1.00 92.38 208 SER A C 1
ATOM 1685 O O . SER A 1 208 ? 8.662 -4.686 -20.317 1.00 92.38 208 SER A O 1
ATOM 1687 N N . VAL A 1 209 ? 8.361 -4.970 -18.120 1.00 94.38 209 VAL A N 1
ATOM 1688 C CA . VAL A 1 209 ? 8.558 -6.427 -18.140 1.00 94.38 209 VAL A CA 1
ATOM 1689 C C . VAL A 1 209 ? 7.301 -7.113 -17.623 1.00 94.38 209 VAL A C 1
ATOM 1691 O O . VAL A 1 209 ? 6.688 -6.640 -16.671 1.00 94.38 209 VAL A O 1
ATOM 1694 N N . ILE A 1 210 ? 6.918 -8.234 -18.233 1.00 95.56 210 ILE A N 1
ATOM 1695 C CA . ILE A 1 210 ? 5.930 -9.150 -17.662 1.00 95.56 210 ILE A CA 1
ATOM 1696 C C . ILE A 1 210 ? 6.623 -10.476 -17.384 1.00 95.56 210 ILE A C 1
ATOM 1698 O O . ILE A 1 210 ? 7.282 -11.036 -18.257 1.00 95.56 210 ILE A O 1
ATOM 1702 N N . LEU A 1 211 ? 6.450 -10.975 -16.167 1.00 96.06 211 LEU A N 1
ATOM 1703 C CA . LEU A 1 211 ? 6.897 -12.291 -15.744 1.00 96.06 211 LEU A CA 1
ATOM 1704 C C . LEU A 1 211 ? 5.671 -13.181 -15.559 1.00 96.06 211 LEU A C 1
ATOM 1706 O O . LEU A 1 211 ? 4.683 -12.759 -14.953 1.00 96.06 211 LEU A O 1
ATOM 1710 N N . LYS A 1 212 ? 5.739 -14.410 -16.057 1.00 96.75 212 LYS A N 1
ATOM 1711 C CA . LYS A 1 212 ? 4.850 -15.489 -15.640 1.00 96.75 212 LYS A CA 1
ATOM 1712 C C . LYS A 1 212 ? 5.614 -16.336 -14.635 1.00 96.75 212 LYS A C 1
ATOM 1714 O O . LYS A 1 212 ? 6.706 -16.801 -14.932 1.00 96.75 212 LYS A O 1
ATOM 1719 N N . ILE A 1 213 ? 5.046 -16.506 -13.449 1.00 97.06 213 ILE A N 1
ATOM 1720 C CA . ILE A 1 213 ? 5.627 -17.307 -12.377 1.00 97.06 213 ILE A CA 1
ATOM 1721 C C . ILE A 1 213 ? 4.668 -18.456 -12.107 1.00 97.06 213 ILE A C 1
ATOM 1723 O O . ILE A 1 213 ? 3.550 -18.227 -11.639 1.00 97.06 213 ILE A O 1
ATOM 1727 N N . GLY A 1 214 ? 5.059 -19.679 -12.444 1.00 95.06 214 GLY A N 1
ATOM 1728 C CA . GLY A 1 214 ? 4.231 -20.848 -12.190 1.00 95.06 214 GLY A CA 1
ATOM 1729 C C . GLY A 1 214 ? 4.078 -21.139 -10.691 1.00 95.06 214 GLY A C 1
ATOM 1730 O O . GLY A 1 214 ? 4.809 -20.594 -9.855 1.00 95.06 214 GLY A O 1
ATOM 1731 N N . PRO A 1 215 ? 3.123 -22.006 -10.305 1.00 91.31 215 PRO A N 1
ATOM 1732 C CA . PRO A 1 215 ? 2.840 -22.306 -8.901 1.00 91.31 215 PRO A CA 1
ATOM 1733 C C . PRO A 1 215 ? 4.049 -22.822 -8.108 1.00 91.31 215 PRO A C 1
ATOM 1735 O O . PRO A 1 215 ? 4.098 -22.624 -6.894 1.00 91.31 215 PRO A O 1
ATOM 1738 N N . ASN A 1 216 ? 5.008 -23.447 -8.801 1.00 90.69 216 ASN A N 1
ATOM 1739 C CA . ASN A 1 216 ? 6.228 -24.024 -8.235 1.00 90.69 216 ASN A CA 1
ATOM 1740 C C . ASN A 1 216 ? 7.426 -23.057 -8.267 1.00 90.69 216 ASN A C 1
ATOM 1742 O O . ASN A 1 216 ? 8.508 -23.412 -7.801 1.00 90.69 216 ASN A O 1
ATOM 1746 N N . GLY A 1 217 ? 7.243 -21.845 -8.800 1.00 91.75 217 GLY A N 1
ATOM 1747 C CA . GLY A 1 217 ? 8.280 -20.820 -8.902 1.00 91.75 217 GLY A CA 1
ATOM 1748 C C . GLY A 1 217 ? 9.115 -20.858 -10.184 1.00 91.75 217 GLY A C 1
ATOM 1749 O O . GLY A 1 217 ? 10.124 -20.161 -10.253 1.00 91.75 217 GLY A O 1
ATOM 1750 N N . ASP A 1 218 ? 8.716 -21.637 -11.191 1.00 94.06 218 ASP A N 1
ATOM 1751 C CA . ASP A 1 218 ? 9.229 -21.511 -12.557 1.00 94.06 218 ASP A CA 1
ATOM 1752 C C . ASP A 1 218 ? 8.946 -20.102 -13.096 1.00 94.06 218 ASP A C 1
ATOM 1754 O O . ASP A 1 218 ? 7.836 -19.597 -12.946 1.00 94.06 218 ASP A O 1
ATOM 1758 N N . LEU A 1 219 ? 9.959 -19.446 -13.662 1.00 95.56 219 LEU A N 1
ATOM 1759 C CA . LEU A 1 219 ? 9.897 -18.043 -14.069 1.00 95.56 219 LEU A CA 1
ATOM 1760 C C . LEU A 1 219 ? 10.142 -17.914 -15.572 1.00 95.56 219 LEU A C 1
ATOM 1762 O O . LEU A 1 219 ? 11.221 -18.238 -16.059 1.00 95.56 219 LEU A O 1
ATOM 1766 N N . ASP A 1 220 ? 9.153 -17.366 -16.272 1.00 95.88 220 ASP A N 1
ATOM 1767 C CA . ASP A 1 220 ? 9.194 -17.084 -17.703 1.00 95.88 220 ASP A CA 1
ATOM 1768 C C . ASP A 1 220 ? 9.019 -15.587 -17.968 1.00 95.88 220 ASP A C 1
ATOM 1770 O O . ASP A 1 220 ? 8.172 -14.916 -17.373 1.00 95.88 220 ASP A O 1
ATOM 1774 N N . TYR A 1 221 ? 9.769 -15.060 -18.933 1.00 94.81 221 TYR A N 1
ATOM 1775 C CA . TYR A 1 221 ? 9.573 -13.700 -19.431 1.00 94.81 221 TYR A CA 1
ATOM 1776 C C . TYR A 1 221 ? 8.528 -13.704 -20.544 1.00 94.81 221 TYR A C 1
ATOM 1778 O O . TYR A 1 221 ? 8.734 -14.294 -21.605 1.00 94.81 221 TYR A O 1
ATOM 1786 N N . LEU A 1 222 ? 7.421 -12.992 -20.332 1.00 92.25 222 LEU A N 1
ATOM 1787 C CA . LEU A 1 222 ? 6.443 -12.739 -21.382 1.00 92.25 222 LEU A CA 1
ATOM 1788 C C . LEU A 1 222 ? 6.879 -11.492 -22.153 1.00 92.25 222 LEU A C 1
ATOM 1790 O O . LEU A 1 222 ? 6.891 -10.376 -21.629 1.00 92.25 222 LEU A O 1
ATOM 1794 N N . ASN A 1 223 ? 7.285 -11.694 -23.404 1.00 74.75 223 ASN A N 1
ATOM 1795 C CA . ASN A 1 223 ? 7.730 -10.610 -24.266 1.00 74.75 223 ASN A CA 1
ATOM 1796 C C . ASN A 1 223 ? 6.542 -9.717 -24.649 1.00 74.75 223 ASN A C 1
ATOM 1798 O O . ASN A 1 223 ? 5.551 -10.198 -25.191 1.00 74.75 223 ASN A O 1
ATOM 1802 N N . ILE A 1 224 ? 6.656 -8.415 -24.383 1.00 70.75 224 ILE A N 1
ATOM 1803 C CA . ILE A 1 224 ? 5.642 -7.432 -24.781 1.00 70.75 224 ILE A CA 1
ATOM 1804 C C . ILE A 1 224 ? 5.959 -6.748 -26.120 1.00 70.75 224 ILE A C 1
ATOM 1806 O O . ILE A 1 224 ? 5.131 -5.970 -26.578 1.00 70.75 224 ILE A O 1
ATOM 1810 N N . GLU A 1 225 ? 7.137 -7.002 -26.719 1.00 70.88 225 GLU A N 1
ATOM 1811 C CA . GLU A 1 225 ? 7.669 -6.505 -28.017 1.00 70.88 225 GLU A CA 1
ATOM 1812 C C . GLU A 1 225 ? 7.500 -5.008 -28.331 1.00 70.88 225 GLU A C 1
ATOM 1814 O O . GLU A 1 225 ? 7.867 -4.538 -29.406 1.00 70.88 225 GLU A O 1
ATOM 1819 N N . PHE A 1 226 ? 6.995 -4.219 -27.390 1.00 75.25 226 PHE A N 1
ATOM 1820 C CA . PHE A 1 226 ? 6.638 -2.842 -27.642 1.00 75.25 226 PHE A CA 1
ATOM 1821 C C . PHE A 1 226 ? 7.885 -1.960 -27.627 1.00 75.25 226 PHE A C 1
ATOM 1823 O O . PHE A 1 226 ? 8.623 -1.906 -26.639 1.00 75.25 226 PHE A O 1
ATOM 1830 N N . VAL A 1 227 ? 8.101 -1.251 -28.730 1.00 78.19 227 VAL A N 1
ATOM 1831 C CA . VAL A 1 227 ? 9.106 -0.197 -28.856 1.00 78.19 227 VAL A CA 1
ATOM 1832 C C . VAL A 1 227 ? 8.369 1.052 -29.340 1.00 78.19 227 VAL A C 1
ATOM 1834 O O . VAL A 1 227 ? 7.896 1.073 -30.481 1.00 78.19 227 VAL A O 1
ATOM 1837 N N . PRO A 1 228 ? 8.187 2.075 -28.488 1.00 82.19 228 PRO A N 1
ATOM 1838 C CA . PRO A 1 228 ? 7.543 3.308 -28.911 1.00 82.19 228 PRO A CA 1
ATOM 1839 C C . PRO A 1 228 ? 8.439 4.077 -29.888 1.00 82.19 228 PRO A C 1
ATOM 1841 O O . PRO A 1 228 ? 9.642 3.845 -29.980 1.00 82.19 228 PRO A O 1
ATOM 1844 N N . LYS A 1 229 ? 7.849 5.045 -30.595 1.00 84.25 229 LYS A N 1
ATOM 1845 C CA . LYS A 1 229 ? 8.631 6.036 -31.344 1.00 84.25 229 LYS A CA 1
ATOM 1846 C C . LYS A 1 229 ? 9.464 6.881 -30.384 1.00 84.25 229 LYS A C 1
ATOM 1848 O O . LYS A 1 229 ? 9.021 7.160 -29.266 1.00 84.25 229 LYS A O 1
ATOM 1853 N N . ASP A 1 230 ? 10.600 7.366 -30.871 1.00 84.38 230 ASP A N 1
ATOM 1854 C CA . ASP A 1 230 ? 11.443 8.277 -30.107 1.00 84.38 230 ASP A CA 1
ATOM 1855 C C . ASP A 1 230 ? 10.656 9.531 -29.688 1.00 84.38 230 ASP A C 1
ATOM 1857 O O . ASP A 1 230 ? 10.013 10.183 -30.524 1.00 84.38 230 ASP A O 1
ATOM 1861 N N . PRO A 1 231 ? 10.668 9.887 -28.392 1.00 84.12 231 PRO A N 1
ATOM 1862 C CA . PRO A 1 231 ? 9.922 11.032 -27.910 1.00 84.12 231 PRO A CA 1
ATOM 1863 C C . PRO A 1 231 ? 10.566 12.336 -28.382 1.00 84.12 231 PRO A C 1
ATOM 1865 O O . PRO A 1 231 ? 11.767 12.559 -28.226 1.00 84.12 231 PRO A O 1
ATOM 1868 N N . ILE A 1 232 ? 9.737 13.251 -28.883 1.00 84.94 232 ILE A N 1
ATOM 1869 C CA . ILE A 1 232 ? 10.157 14.621 -29.184 1.00 84.94 232 ILE A CA 1
ATOM 1870 C C . ILE A 1 232 ? 10.303 15.376 -27.859 1.00 84.94 232 ILE A C 1
ATOM 1872 O O . ILE A 1 232 ? 9.345 15.513 -27.093 1.00 84.94 232 ILE A O 1
ATOM 1876 N N . VAL A 1 233 ? 11.504 15.879 -27.585 1.00 86.75 233 VAL A N 1
ATOM 1877 C CA . VAL A 1 233 ? 11.787 16.693 -26.400 1.00 86.75 233 VAL A CA 1
ATOM 1878 C C . VAL A 1 233 ? 11.679 18.166 -26.776 1.00 86.75 233 VAL A C 1
ATOM 1880 O O . VAL A 1 233 ? 12.424 18.650 -27.622 1.00 86.75 233 VAL A O 1
ATOM 1883 N N . ARG A 1 234 ? 10.731 18.866 -26.157 1.00 87.81 234 ARG A N 1
ATOM 1884 C CA . ARG A 1 234 ? 10.515 20.308 -26.300 1.00 87.81 234 ARG A CA 1
ATOM 1885 C C . ARG A 1 234 ? 11.024 21.049 -25.070 1.00 87.81 234 ARG A C 1
ATOM 1887 O O . ARG A 1 234 ? 11.206 20.451 -24.008 1.00 87.81 234 ARG A O 1
ATOM 1894 N N . GLU A 1 235 ? 11.208 22.356 -25.213 1.00 86.50 235 GLU A N 1
ATOM 1895 C CA . GLU A 1 235 ? 11.517 23.227 -24.083 1.00 86.50 235 GLU A CA 1
ATOM 1896 C C . GLU A 1 235 ? 10.416 23.172 -23.017 1.00 86.50 235 GLU A C 1
ATOM 1898 O O . GLU A 1 235 ? 9.239 22.933 -23.304 1.00 86.50 235 GLU A O 1
ATOM 1903 N N . ARG A 1 236 ? 10.809 23.358 -21.754 1.00 84.81 236 ARG A N 1
ATOM 1904 C CA . ARG A 1 236 ? 9.866 23.337 -20.635 1.00 84.81 236 ARG A CA 1
ATOM 1905 C C . ARG A 1 236 ? 9.054 24.622 -20.628 1.00 84.81 236 ARG A C 1
ATOM 1907 O O . ARG A 1 236 ? 9.599 25.702 -20.421 1.00 84.81 236 ARG A O 1
ATOM 1914 N N . GLU A 1 237 ? 7.744 24.488 -20.767 1.00 81.00 237 GLU A N 1
ATOM 1915 C CA . GLU A 1 237 ? 6.835 25.613 -20.589 1.00 81.00 237 GLU A CA 1
ATOM 1916 C C . GLU A 1 237 ? 6.700 25.984 -19.108 1.00 81.00 237 GLU A C 1
ATOM 1918 O O . GLU A 1 237 ? 6.654 25.124 -18.218 1.00 81.00 237 GLU A O 1
ATOM 1923 N N . LYS A 1 238 ? 6.609 27.291 -18.839 1.00 79.31 238 LYS A N 1
ATOM 1924 C CA . LYS A 1 238 ? 6.330 27.800 -17.497 1.00 79.31 238 LYS A CA 1
ATOM 1925 C C . LYS A 1 238 ? 4.903 27.413 -17.109 1.00 79.31 238 LYS A C 1
ATOM 1927 O O . LYS A 1 238 ? 3.945 27.756 -17.798 1.00 79.31 238 LYS A O 1
ATOM 1932 N N . GLN A 1 239 ? 4.760 26.716 -15.987 1.00 73.19 239 GLN A N 1
ATOM 1933 C CA . GLN A 1 239 ? 3.448 26.343 -15.468 1.00 73.19 239 GLN A CA 1
ATOM 1934 C C . GLN A 1 239 ? 2.679 27.581 -14.998 1.00 73.19 239 GLN A C 1
ATOM 1936 O O . GLN A 1 239 ? 3.248 28.464 -14.354 1.00 73.19 239 GLN A O 1
ATOM 1941 N N . ARG A 1 240 ? 1.374 27.622 -15.287 1.00 69.56 240 ARG A N 1
ATOM 1942 C CA . ARG A 1 240 ? 0.467 28.620 -14.712 1.00 69.56 240 ARG A CA 1
ATOM 1943 C C . ARG A 1 240 ? 0.183 28.238 -13.260 1.00 69.56 240 ARG A C 1
ATOM 1945 O O . ARG A 1 240 ? -0.491 27.244 -12.992 1.00 69.56 240 ARG A O 1
ATOM 1952 N N . MET A 1 241 ? 0.748 29.007 -12.342 1.00 66.19 241 MET A N 1
ATOM 1953 C CA . MET A 1 241 ? 0.513 28.903 -10.904 1.00 66.19 241 MET A CA 1
ATOM 1954 C C . MET A 1 241 ? -0.593 29.894 -10.514 1.00 66.19 241 MET A C 1
ATOM 1956 O O . MET A 1 241 ? -0.901 30.794 -11.292 1.00 66.19 241 MET A O 1
ATOM 1960 N N . ASN A 1 242 ? -1.183 29.756 -9.323 1.00 60.28 242 ASN A N 1
ATOM 1961 C CA . ASN A 1 242 ? -2.151 30.742 -8.803 1.00 60.28 242 ASN A CA 1
ATOM 1962 C C . ASN A 1 242 ? -1.515 32.111 -8.462 1.00 60.28 242 ASN A C 1
ATOM 1964 O O . ASN A 1 242 ? -2.208 32.980 -7.939 1.00 60.28 242 ASN A O 1
ATOM 1968 N N . PHE A 1 243 ? -0.223 32.299 -8.762 1.00 51.81 243 PHE A N 1
ATOM 1969 C CA . PHE A 1 243 ? 0.584 33.480 -8.460 1.00 51.81 243 PHE A CA 1
ATOM 1970 C C . PHE A 1 243 ? 1.533 33.791 -9.622 1.00 51.81 243 PHE A C 1
ATOM 1972 O O . PHE A 1 243 ? 2.140 32.831 -10.161 1.00 51.81 243 PHE A O 1
#

pLDDT: mean 92.17, std 7.07, range [51.81, 98.69]

Sequence (243 aa):
YVPYEDGVMKGAYPPERQRVWVWGEYELRYVFPPEELEGYHPLWINRHFLNESDYVDGKLKVGDATFSLLYIDVNYMDIRALQRVLELAKMGLPVCLKNNPSEPGMQKSKDYQDMLQSLIGLGNVSKELKQLIKHKPLLSGDMLPEYWCRVGGDGAHYLFLAHPLSKGLKYPIYSGQSKIDTLMKVPLKISVNNVAINEIIVFKPYQSVILKIGPNGDLDYLNIEFVPKDPIVREREKQRMNF